Protein AF-A0A7C8YL55-F1 (afdb_monomer)

Foldseek 3Di:
DVVLVVVLVVLLVVLVPCPDPVVLAVVLVVLLVLLVVLLVVLVVLLVVVVDDDDVVPVVSVVSLVSNLSSLSSLLSNLLSHDLVSNLSSLLSLLVSLVSVSDPCLVSSLSNLVSSLVRPDLVSLVVCLVSLLQSLLVNLQDPPDDPVSNVSSLVSNVSSLVSPVVRPVPVSVVRVVSSVCSVVNNVVVVVVVVCVPDPDDDDDDDDDDD

Secondary structure (DSSP, 8-state):
-HHHHHHHHHHHHHHHT-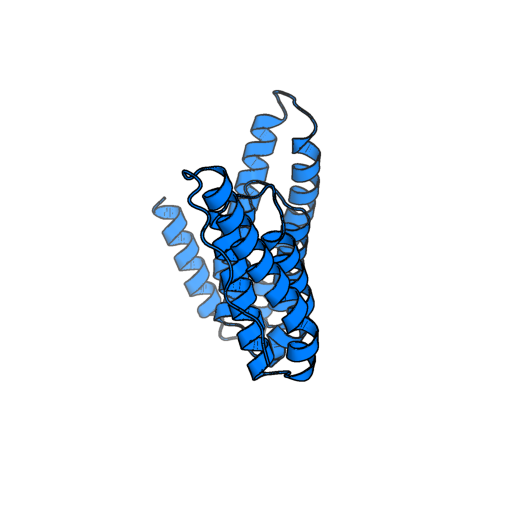-SHHHHHHHHHHHHHHHHHHHHHHHHHHHHTTS--TTHHHHHHHHHHHHHHHHHHHHHHGGGS-HHHHHHHHHHHHHHHHTT-TTTHHHHHHHHHHHHHH--HHHHTTTHHHHHHHHHHHHT-SSS-HHHHHHHHHHHHHHHHHHHTT-HHHHHHHHHHHHHHHHHHHHHHHHHHHHHS------------

Solvent-accessible surface area (backbone atoms only — not comparable to full-atom values): 11667 Å² total; per-residue (Å²): 113,69,68,61,54,50,53,52,49,50,48,41,53,53,50,68,63,45,81,46,73,63,59,29,45,53,52,30,50,53,55,44,52,56,51,55,63,37,48,67,46,49,58,50,49,61,56,47,79,76,59,92,54,84,78,54,49,63,54,48,52,51,54,50,51,51,46,53,49,49,35,54,49,44,27,61,43,40,57,55,35,44,65,80,47,37,55,52,48,48,54,51,43,37,52,50,56,69,68,58,42,80,92,45,51,67,46,42,52,51,27,51,46,33,35,63,74,65,55,51,53,81,60,43,70,78,46,44,67,61,49,42,52,40,29,25,56,54,34,59,44,88,89,61,62,67,72,58,34,55,54,34,46,51,51,39,51,54,52,49,57,48,30,48,78,61,37,53,69,61,29,66,70,47,46,62,55,48,49,51,20,52,51,49,46,52,50,55,53,52,51,57,51,62,76,74,44,89,85,75,89,79,82,86,88,82,83,90,130

Organism: Opuntia streptacantha (NCBI:txid393608)

Structure (mmCIF, N/CA/C/O backbone):
data_AF-A0A7C8YL55-F1
#
_entry.id   AF-A0A7C8YL55-F1
#
loop_
_atom_site.group_PDB
_atom_site.id
_atom_site.type_symbol
_atom_site.label_atom_id
_atom_site.label_alt_id
_atom_site.label_comp_id
_atom_site.label_asym_id
_atom_site.label_entity_id
_atom_site.label_seq_id
_atom_site.pdbx_PDB_ins_code
_atom_site.Cartn_x
_atom_site.Cartn_y
_atom_site.Cartn_z
_atom_site.occupancy
_atom_site.B_iso_or_equiv
_atom_site.auth_seq_id
_atom_site.auth_comp_id
_atom_site.auth_asym_id
_atom_site.auth_atom_id
_atom_site.pdbx_PDB_model_num
ATOM 1 N N . PRO A 1 1 ? 17.963 1.402 17.182 1.00 62.91 1 PRO A N 1
ATOM 2 C CA . PRO A 1 1 ? 17.241 0.228 16.610 1.00 62.91 1 PRO A CA 1
ATOM 3 C C . PRO A 1 1 ? 16.198 -0.413 17.550 1.00 62.91 1 PRO A C 1
ATOM 5 O O . PRO A 1 1 ? 15.035 -0.489 17.170 1.00 62.91 1 PRO A O 1
ATOM 8 N N . LYS A 1 2 ? 16.576 -0.835 18.772 1.00 75.69 2 LYS A N 1
ATOM 9 C CA . LYS A 1 2 ? 15.661 -1.517 19.717 1.00 75.69 2 LYS A CA 1
ATOM 10 C C . LYS A 1 2 ? 14.464 -0.650 20.140 1.00 75.69 2 LYS A C 1
ATOM 12 O O . LYS A 1 2 ? 13.330 -1.081 19.985 1.00 75.69 2 LYS A O 1
ATOM 17 N N . VAL A 1 3 ? 14.708 0.598 20.552 1.00 79.88 3 VAL A N 1
ATOM 18 C CA . VAL A 1 3 ? 13.657 1.548 20.980 1.00 79.88 3 VAL A CA 1
ATOM 19 C C . VAL A 1 3 ? 12.626 1.808 19.874 1.00 79.88 3 VAL A C 1
ATOM 21 O O . VAL A 1 3 ? 11.429 1.775 20.133 1.00 79.88 3 VAL A O 1
ATOM 24 N N . ARG A 1 4 ? 13.074 1.972 18.619 1.00 77.62 4 ARG A N 1
ATOM 25 C CA . ARG A 1 4 ? 12.184 2.180 17.461 1.00 77.62 4 ARG A CA 1
ATOM 26 C C . ARG A 1 4 ? 11.270 0.977 17.219 1.00 77.62 4 ARG A C 1
ATOM 28 O O . ARG A 1 4 ? 10.083 1.158 16.983 1.00 77.62 4 ARG A O 1
ATOM 35 N N . LYS A 1 5 ? 11.809 -0.245 17.314 1.00 80.69 5 LYS A N 1
ATOM 36 C CA . LYS A 1 5 ? 11.023 -1.481 17.174 1.00 80.69 5 LYS A CA 1
ATOM 37 C C . LYS A 1 5 ? 9.984 -1.603 18.292 1.00 80.69 5 LYS A C 1
ATOM 39 O O . LYS A 1 5 ? 8.839 -1.923 18.001 1.00 80.69 5 LYS A O 1
ATOM 44 N N . CYS A 1 6 ? 10.357 -1.284 19.534 1.00 85.06 6 CYS A N 1
ATOM 45 C CA . CYS A 1 6 ? 9.412 -1.259 20.650 1.00 85.06 6 CYS A CA 1
ATOM 46 C C . CYS A 1 6 ? 8.306 -0.218 20.433 1.00 85.06 6 CYS A C 1
ATOM 48 O O . CYS A 1 6 ? 7.141 -0.545 20.605 1.00 85.06 6 CYS A O 1
ATOM 50 N N . ALA A 1 7 ? 8.640 1.002 20.002 1.00 87.19 7 ALA A N 1
ATOM 51 C CA . ALA A 1 7 ? 7.649 2.048 19.737 1.00 87.19 7 ALA A CA 1
ATOM 52 C C . ALA A 1 7 ? 6.639 1.639 18.651 1.00 87.19 7 ALA A C 1
ATOM 54 O O . ALA A 1 7 ? 5.441 1.843 18.821 1.00 87.19 7 ALA A O 1
ATOM 55 N N . MET A 1 8 ? 7.107 1.012 17.567 1.00 85.31 8 MET A N 1
ATOM 56 C CA . MET A 1 8 ? 6.220 0.483 16.523 1.00 85.31 8 MET A CA 1
ATOM 57 C C . MET A 1 8 ? 5.335 -0.659 17.037 1.00 85.31 8 MET A C 1
ATOM 59 O O . MET A 1 8 ? 4.157 -0.698 16.704 1.00 85.31 8 MET A O 1
ATOM 63 N N . LEU A 1 9 ? 5.864 -1.540 17.892 1.00 88.50 9 LEU A N 1
ATOM 64 C CA . LEU A 1 9 ? 5.078 -2.602 18.526 1.00 88.50 9 LEU A CA 1
ATOM 65 C C . LEU A 1 9 ? 4.009 -2.037 19.476 1.00 88.50 9 LEU A C 1
ATOM 67 O O . LEU A 1 9 ? 2.875 -2.503 19.489 1.00 88.50 9 LEU A O 1
ATOM 71 N N . TYR A 1 10 ? 4.342 -1.004 20.255 1.00 89.62 10 TYR A N 1
ATOM 72 C CA . TYR A 1 10 ? 3.364 -0.315 21.099 1.00 89.62 10 TYR A CA 1
ATOM 73 C C . TYR A 1 10 ? 2.275 0.362 20.271 1.00 89.62 10 TYR A C 1
ATOM 75 O O . TYR A 1 10 ? 1.105 0.282 20.639 1.00 89.62 10 TYR A O 1
ATOM 83 N N . LEU A 1 11 ? 2.645 0.994 19.154 1.00 89.38 11 LEU A N 1
ATOM 84 C CA . LEU A 1 11 ? 1.684 1.572 18.220 1.00 89.38 11 LEU A CA 1
ATOM 85 C C . LEU A 1 11 ? 0.733 0.499 17.676 1.00 89.38 11 LEU A C 1
ATOM 87 O O . LEU A 1 11 ? -0.477 0.702 17.699 1.00 89.38 11 LEU A O 1
ATOM 91 N N . GLU A 1 12 ? 1.267 -0.636 17.225 1.00 90.25 12 GLU A N 1
ATOM 92 C CA . GLU A 1 12 ? 0.469 -1.765 16.741 1.00 90.25 12 GLU A CA 1
ATOM 93 C C . GLU A 1 12 ? -0.534 -2.244 17.798 1.00 90.25 12 GLU A C 1
ATOM 95 O O . GLU A 1 12 ? -1.739 -2.265 17.545 1.00 90.25 12 GLU A O 1
ATOM 100 N N . ASN A 1 13 ? -0.053 -2.524 19.012 1.00 90.25 13 ASN A N 1
ATOM 101 C CA . ASN A 1 13 ? -0.889 -2.981 20.121 1.00 90.25 13 ASN A CA 1
ATOM 102 C C . ASN A 1 13 ? -1.974 -1.953 20.483 1.00 90.25 13 ASN A C 1
ATOM 104 O O . ASN A 1 13 ? -3.127 -2.315 20.723 1.00 90.25 13 ASN A O 1
ATOM 108 N N . ALA A 1 14 ? -1.630 -0.661 20.497 1.00 88.75 14 ALA A N 1
ATOM 109 C CA . ALA A 1 14 ? -2.578 0.415 20.763 1.00 88.75 14 ALA A CA 1
ATOM 110 C C . ALA A 1 14 ? -3.676 0.484 19.693 1.00 88.75 14 ALA A C 1
ATOM 112 O O . ALA A 1 14 ? -4.858 0.532 20.037 1.00 88.75 14 ALA A O 1
ATOM 113 N N . LEU A 1 15 ? -3.308 0.439 18.410 1.00 88.50 15 LEU A N 1
ATOM 114 C CA . LEU A 1 15 ? -4.264 0.451 17.301 1.00 88.50 15 LEU A CA 1
ATOM 115 C C . LEU A 1 15 ? -5.182 -0.773 17.327 1.00 88.50 15 LEU A C 1
ATOM 117 O O . LEU A 1 15 ? -6.388 -0.635 17.122 1.00 88.50 15 LEU A O 1
ATOM 121 N N . GLN A 1 16 ? -4.632 -1.949 17.626 1.00 87.88 16 GLN A N 1
ATOM 122 C CA . GLN A 1 16 ? -5.398 -3.185 17.751 1.00 87.88 16 GLN A CA 1
ATOM 123 C C . GLN A 1 16 ? -6.381 -3.136 18.932 1.00 87.88 16 GLN A C 1
ATOM 125 O O . GLN A 1 16 ? -7.497 -3.641 18.826 1.00 87.88 16 GLN A O 1
ATOM 130 N N . SER A 1 17 ? -6.004 -2.484 20.037 1.00 88.00 17 SER A N 1
ATOM 131 C CA . SER A 1 17 ? -6.853 -2.333 21.227 1.00 88.00 17 SER A CA 1
ATOM 132 C C . SER A 1 17 ? -8.082 -1.441 21.020 1.00 88.00 17 SER A C 1
ATOM 134 O O . SER A 1 17 ? -8.965 -1.402 21.880 1.00 88.00 17 SER A O 1
ATOM 136 N N . PHE A 1 18 ? -8.167 -0.699 19.910 1.00 85.06 18 PHE A N 1
ATOM 137 C CA . PHE A 1 18 ? -9.294 0.190 19.650 1.00 85.06 18 PHE A CA 1
ATOM 138 C C . PHE A 1 18 ? -10.562 -0.600 19.319 1.00 85.06 18 PHE A C 1
ATOM 140 O O . PHE A 1 18 ? -10.916 -0.804 18.161 1.00 85.06 18 PHE A O 1
ATOM 147 N N . GLN A 1 19 ? -11.287 -0.978 20.372 1.00 73.25 19 GLN A N 1
ATOM 148 C CA . GLN A 1 19 ? -12.561 -1.693 20.286 1.00 73.25 19 GLN A CA 1
ATOM 149 C C . GLN A 1 19 ? -13.701 -0.801 19.769 1.00 73.25 19 GLN A C 1
ATOM 151 O O . GLN A 1 19 ? -14.641 -1.284 19.144 1.00 73.25 19 GLN A O 1
ATOM 156 N N . SER A 1 20 ? -13.631 0.518 20.001 1.00 77.19 20 SER A N 1
ATOM 157 C CA . SER A 1 20 ? -14.687 1.450 19.591 1.00 77.19 20 SER A CA 1
ATOM 158 C C . SER A 1 20 ? -14.467 2.001 18.177 1.00 77.19 20 SER A C 1
ATOM 160 O O . SER A 1 20 ? -13.375 2.451 17.817 1.00 77.19 20 SER A O 1
ATOM 162 N N . GLY A 1 21 ? -15.541 2.085 17.386 1.00 78.94 21 GLY A N 1
ATOM 163 C CA . GLY A 1 21 ? -15.489 2.681 16.046 1.00 78.94 21 GLY A CA 1
ATOM 164 C C . GLY A 1 21 ? -15.070 4.160 16.038 1.00 78.94 21 GLY A C 1
ATOM 165 O O . GLY A 1 21 ? -14.502 4.634 15.053 1.00 78.94 21 GLY A O 1
ATOM 166 N N . ASN A 1 22 ? -15.301 4.901 17.131 1.00 84.69 22 ASN A N 1
ATOM 167 C CA . ASN A 1 22 ? -14.947 6.320 17.228 1.00 84.69 22 ASN A CA 1
ATOM 168 C C . ASN A 1 22 ? -13.443 6.536 17.468 1.00 84.69 22 ASN A C 1
ATOM 170 O O . ASN A 1 22 ? -12.835 7.359 16.780 1.00 84.69 22 ASN A O 1
ATOM 174 N N . SER A 1 23 ? -12.826 5.789 18.393 1.00 83.19 23 SER A N 1
ATOM 175 C CA . SER A 1 23 ? -11.374 5.857 18.629 1.00 83.19 23 SER A CA 1
ATOM 176 C C . SER A 1 23 ? -10.594 5.401 17.395 1.00 83.19 23 SER A C 1
ATOM 178 O O . SER A 1 23 ? -9.724 6.139 16.928 1.00 83.19 23 SER A O 1
ATOM 180 N N . LYS A 1 24 ? -10.997 4.277 16.777 1.00 87.25 24 LYS A N 1
ATOM 181 C CA . LYS A 1 24 ? -10.428 3.784 15.510 1.00 87.25 24 LYS A CA 1
ATOM 182 C C . LYS A 1 24 ? -10.501 4.845 14.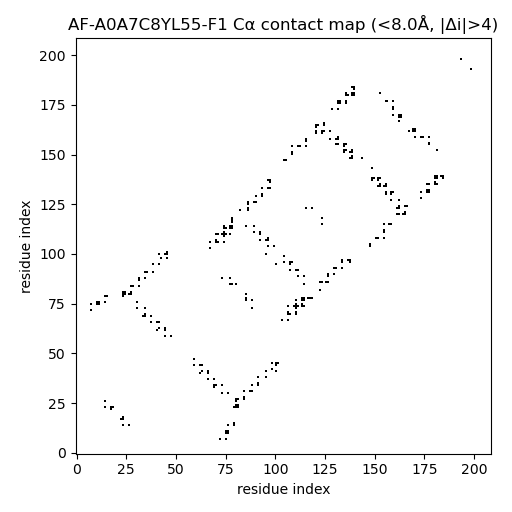412 1.00 87.25 24 LYS A C 1
ATOM 184 O O . LYS A 1 24 ? -9.507 5.122 13.744 1.00 87.25 24 LYS A O 1
ATOM 189 N N . ARG A 1 25 ? -11.655 5.503 14.246 1.00 87.69 25 ARG A N 1
ATOM 190 C CA . ARG A 1 25 ? -11.854 6.562 13.242 1.00 87.69 25 ARG A CA 1
ATOM 191 C C . ARG A 1 25 ? -10.972 7.785 13.493 1.00 87.69 25 ARG A C 1
ATOM 193 O O . ARG A 1 25 ? -10.406 8.310 12.536 1.00 87.69 25 ARG A O 1
ATOM 200 N N . LYS A 1 26 ? -10.870 8.259 14.739 1.00 87.31 26 LYS A N 1
ATOM 201 C CA . LYS A 1 26 ? -10.018 9.409 15.093 1.00 87.31 26 LYS A CA 1
ATOM 202 C C . LYS A 1 26 ? -8.544 9.102 14.830 1.00 87.31 26 LYS A C 1
ATOM 204 O O . LYS A 1 26 ? -7.897 9.874 14.131 1.00 87.31 26 LYS A O 1
ATOM 209 N N . ALA A 1 27 ? -8.056 7.953 15.295 1.00 87.12 27 ALA A N 1
ATOM 210 C CA . ALA A 1 27 ? -6.687 7.513 15.039 1.00 87.12 27 ALA A CA 1
ATOM 211 C C . ALA A 1 27 ? -6.403 7.365 13.536 1.00 87.12 27 ALA A C 1
ATOM 213 O O . ALA A 1 27 ? -5.400 7.872 13.043 1.00 87.12 27 ALA A O 1
ATOM 214 N N . SER A 1 28 ? -7.341 6.770 12.790 1.00 89.00 28 SER A N 1
ATOM 215 C CA . SER A 1 28 ? -7.232 6.637 11.333 1.00 89.00 28 SER A CA 1
ATOM 216 C C . SER A 1 28 ? -7.071 7.996 10.646 1.00 89.00 28 SER A C 1
ATOM 218 O O . SER A 1 28 ? -6.217 8.147 9.779 1.00 89.00 28 SER A O 1
ATOM 220 N N . LYS A 1 29 ? -7.854 9.008 11.048 1.00 91.69 29 LYS A N 1
ATOM 221 C CA . LYS A 1 29 ? -7.735 10.366 10.493 1.00 91.69 29 LYS A CA 1
ATOM 222 C C . LYS A 1 29 ? -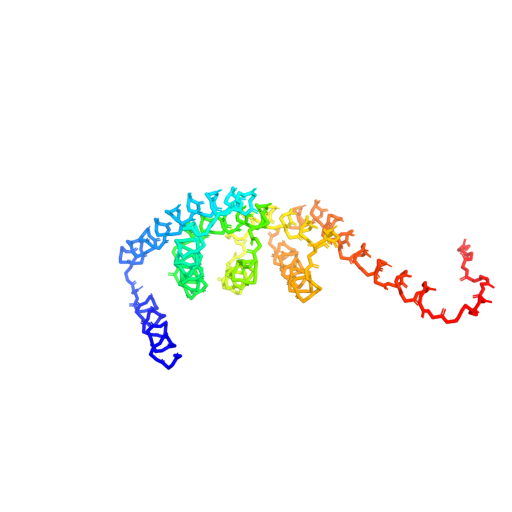6.376 10.996 10.790 1.00 91.69 29 LYS A C 1
ATOM 224 O O . LYS A 1 29 ? -5.814 11.601 9.891 1.00 91.69 29 LYS A O 1
ATOM 229 N N . LEU A 1 30 ? -5.852 10.833 12.006 1.00 90.56 30 LEU A N 1
ATOM 230 C CA . LEU A 1 30 ? -4.536 11.367 12.372 1.00 90.56 30 LEU A CA 1
ATOM 231 C C . LEU A 1 30 ? -3.420 10.759 11.516 1.00 90.56 30 LEU A C 1
ATOM 233 O O . LEU A 1 30 ? -2.577 11.490 11.010 1.00 90.56 30 LEU A O 1
ATOM 237 N N . ILE A 1 31 ? -3.451 9.442 11.305 1.00 89.25 31 ILE A N 1
ATOM 238 C CA . ILE A 1 31 ? -2.469 8.746 10.462 1.00 89.25 31 ILE A CA 1
ATOM 239 C C . ILE A 1 31 ? -2.578 9.192 9.005 1.00 89.25 31 ILE A C 1
ATOM 241 O O . ILE A 1 31 ? -1.558 9.424 8.361 1.00 89.25 31 ILE A O 1
ATOM 245 N N . LEU A 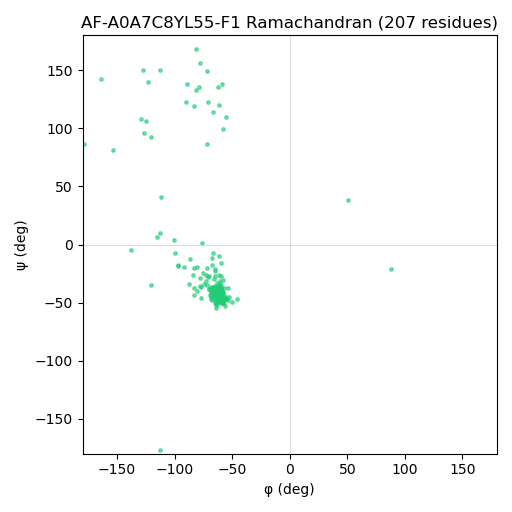1 32 ? -3.800 9.353 8.491 1.00 90.12 32 LEU A N 1
ATOM 246 C CA . LEU A 1 32 ? -4.006 9.877 7.145 1.00 90.12 32 LEU A CA 1
ATOM 247 C C . LEU A 1 32 ? -3.452 11.299 7.009 1.00 90.12 32 LEU A C 1
ATOM 249 O O . LEU A 1 32 ? -2.704 11.551 6.075 1.00 90.12 32 LEU A O 1
ATOM 253 N N . SER A 1 33 ? -3.768 12.199 7.943 1.00 89.56 33 SER A N 1
ATOM 254 C CA . SER A 1 33 ? -3.263 13.575 7.916 1.00 89.56 33 SER A CA 1
ATOM 255 C C . SER A 1 33 ? -1.741 13.633 8.014 1.00 89.56 33 SER A C 1
ATOM 257 O O . SER A 1 33 ? -1.125 14.427 7.311 1.00 89.56 33 SER A O 1
ATOM 259 N N . LEU A 1 34 ? -1.134 12.764 8.830 1.00 87.12 34 LEU A N 1
ATOM 260 C CA . LEU A 1 34 ? 0.318 12.627 8.909 1.00 87.12 34 LEU A CA 1
ATOM 261 C C . LEU A 1 34 ? 0.908 12.158 7.573 1.00 87.12 34 LEU A C 1
ATOM 263 O O . LEU A 1 34 ? 1.935 12.664 7.142 1.00 87.12 34 LEU A O 1
ATOM 267 N N . LEU A 1 35 ? 0.275 11.207 6.888 1.00 84.38 35 LEU A N 1
ATOM 268 C CA . LEU A 1 35 ? 0.756 10.750 5.587 1.00 84.38 35 LEU A CA 1
ATOM 269 C C . LEU A 1 35 ? 0.576 11.825 4.502 1.00 84.38 35 LEU A C 1
ATOM 271 O O . LEU A 1 35 ? 1.498 12.078 3.734 1.00 84.38 35 LEU A O 1
ATOM 275 N N . GLU A 1 36 ? -0.577 12.494 4.466 1.00 84.38 36 GLU A N 1
ATOM 276 C CA . GLU A 1 36 ? -0.884 13.569 3.513 1.00 84.38 36 GLU A CA 1
ATOM 277 C C . GLU A 1 36 ? 0.057 14.772 3.679 1.00 84.38 36 GLU A C 1
ATOM 279 O O . GLU A 1 36 ? 0.524 15.320 2.681 1.00 84.38 36 GLU A O 1
ATOM 284 N N . SER A 1 37 ? 0.417 15.142 4.915 1.00 80.00 37 SER A N 1
ATOM 285 C CA . SER A 1 37 ? 1.402 16.204 5.162 1.00 80.00 37 SER A CA 1
ATOM 286 C C . SER A 1 37 ? 2.803 15.844 4.666 1.00 80.00 37 SER A C 1
ATOM 288 O O . SER A 1 37 ? 3.613 16.736 4.454 1.00 80.00 37 SER A O 1
ATOM 290 N N . ASN A 1 38 ? 3.094 14.554 4.482 1.00 69.44 38 ASN A N 1
ATOM 291 C CA . ASN A 1 38 ? 4.367 14.073 3.955 1.00 69.44 38 ASN A CA 1
ATOM 292 C C . ASN A 1 38 ? 4.361 13.904 2.434 1.00 69.44 38 ASN A C 1
ATOM 294 O O . ASN A 1 38 ? 5.430 13.912 1.841 1.00 69.44 38 ASN A O 1
ATOM 298 N N . VAL A 1 39 ? 3.201 13.812 1.775 1.00 67.94 39 VAL A N 1
ATOM 299 C CA . VAL A 1 39 ? 3.129 13.855 0.300 1.00 67.94 39 VAL A CA 1
ATOM 300 C C . VAL A 1 39 ? 3.602 15.203 -0.214 1.00 67.94 39 VAL A C 1
ATOM 302 O O . VAL A 1 39 ? 4.420 15.257 -1.121 1.00 67.94 39 VAL A O 1
ATOM 305 N N . SER A 1 40 ? 3.168 16.291 0.426 1.00 66.56 40 SER A N 1
ATOM 306 C CA . SER A 1 40 ? 3.633 17.635 0.074 1.00 66.56 40 SER A CA 1
ATOM 307 C C . SER A 1 40 ? 5.128 17.837 0.350 1.00 66.56 40 SER A C 1
ATOM 309 O O . SER A 1 40 ? 5.745 18.694 -0.277 1.00 66.56 40 SER A O 1
ATOM 311 N N . LEU A 1 41 ? 5.721 17.050 1.256 1.00 60.91 41 LEU A N 1
ATOM 312 C CA . LEU A 1 41 ? 7.170 16.985 1.462 1.00 60.91 41 LEU A CA 1
ATOM 313 C C . LEU A 1 41 ? 7.850 16.090 0.419 1.00 60.91 41 LEU A C 1
ATOM 315 O O . LEU A 1 41 ? 8.890 16.465 -0.098 1.00 60.91 41 LEU A O 1
ATOM 319 N N . ALA A 1 42 ? 7.261 14.957 0.040 1.00 57.84 42 ALA A N 1
ATOM 320 C CA . ALA A 1 42 ? 7.791 14.065 -0.990 1.00 57.84 42 ALA A CA 1
ATOM 321 C C . ALA A 1 42 ? 7.781 14.708 -2.389 1.00 57.84 42 ALA A C 1
ATOM 323 O O . ALA A 1 42 ? 8.741 14.535 -3.137 1.00 57.84 42 ALA A O 1
ATOM 324 N N . ASP A 1 43 ? 6.756 15.504 -2.710 1.00 62.94 43 ASP A N 1
ATOM 325 C CA . ASP A 1 43 ? 6.700 16.324 -3.927 1.00 62.94 43 ASP A CA 1
ATOM 326 C C . ASP A 1 43 ? 7.833 17.367 -3.938 1.00 62.94 43 ASP A C 1
ATOM 328 O O . ASP A 1 43 ? 8.481 17.583 -4.963 1.00 62.94 43 ASP A O 1
ATOM 332 N N . LYS A 1 44 ? 8.134 17.974 -2.779 1.00 59.19 44 LYS A N 1
ATOM 333 C CA . LYS A 1 44 ? 9.274 18.894 -2.617 1.00 59.19 44 LYS A CA 1
ATOM 334 C C . LYS A 1 44 ? 10.616 18.170 -2.717 1.00 59.19 44 LYS A C 1
ATOM 336 O O . LYS A 1 44 ? 11.517 18.663 -3.386 1.00 59.19 44 LYS A O 1
ATOM 341 N N . LEU A 1 45 ? 10.747 16.992 -2.112 1.00 55.06 45 LEU A N 1
ATOM 342 C CA . LEU A 1 45 ? 11.965 16.179 -2.145 1.00 55.06 45 LEU A CA 1
ATOM 343 C C . LEU A 1 45 ? 12.265 15.662 -3.559 1.00 55.06 45 LEU A C 1
ATOM 345 O O . LEU A 1 45 ? 13.417 15.694 -3.981 1.00 55.06 45 LEU A O 1
ATOM 349 N N . GLY A 1 46 ? 11.242 15.262 -4.322 1.00 56.62 46 GLY A N 1
ATOM 350 C CA . GLY A 1 46 ? 11.386 14.900 -5.737 1.00 56.62 46 GLY A CA 1
ATOM 351 C C . GLY A 1 46 ? 11.814 16.074 -6.630 1.00 56.62 46 GLY A C 1
ATOM 352 O O . GLY A 1 46 ? 12.484 15.867 -7.639 1.00 56.62 46 GLY A O 1
ATOM 353 N N . ALA A 1 47 ? 11.486 17.314 -6.251 1.00 51.16 47 ALA A N 1
ATOM 354 C CA . ALA A 1 47 ? 12.001 18.513 -6.913 1.00 51.16 47 ALA A CA 1
ATOM 355 C C . ALA A 1 47 ? 13.448 18.846 -6.491 1.00 51.16 47 ALA A C 1
ATOM 357 O O . ALA A 1 47 ? 14.244 19.289 -7.319 1.00 51.16 47 ALA A O 1
ATOM 358 N N . LEU A 1 48 ? 13.807 18.599 -5.225 1.00 44.62 48 LEU A N 1
ATOM 359 C CA . LEU A 1 48 ? 15.139 18.870 -4.667 1.00 44.62 48 LEU A CA 1
ATOM 360 C C . LEU A 1 48 ? 16.230 17.943 -5.213 1.00 44.62 48 LEU A C 1
ATOM 362 O O . LEU A 1 48 ? 17.373 18.376 -5.336 1.00 44.62 48 LEU A O 1
ATOM 366 N N . THR A 1 49 ? 15.899 16.720 -5.639 1.00 47.78 49 THR A N 1
ATOM 367 C CA . THR A 1 49 ? 16.870 15.823 -6.297 1.00 47.78 49 THR A CA 1
ATOM 368 C C . THR A 1 49 ? 17.449 16.381 -7.609 1.00 47.78 49 THR A C 1
ATOM 370 O O . THR A 1 49 ? 18.418 15.824 -8.116 1.00 47.78 49 THR A O 1
ATOM 373 N N . ASN A 1 50 ? 16.907 17.488 -8.141 1.00 47.47 50 ASN A N 1
ATOM 374 C CA . ASN A 1 50 ? 17.409 18.172 -9.339 1.00 47.47 50 ASN A CA 1
ATOM 375 C C . ASN A 1 50 ? 18.285 19.411 -9.064 1.00 47.47 50 ASN A C 1
ATOM 377 O O . ASN A 1 50 ? 18.837 19.965 -10.013 1.00 47.47 50 ASN A O 1
ATOM 381 N N . VAL A 1 51 ? 18.425 19.877 -7.816 1.00 44.25 51 VAL A N 1
ATOM 382 C CA . VAL A 1 51 ? 19.142 21.129 -7.506 1.00 44.25 51 VAL A CA 1
ATOM 383 C C . VAL A 1 51 ? 20.220 20.857 -6.457 1.00 44.25 51 VAL A C 1
ATOM 385 O O . VAL A 1 51 ? 19.951 20.814 -5.262 1.00 44.25 51 VAL A O 1
ATOM 388 N N . GLY A 1 52 ? 21.453 20.638 -6.919 1.00 44.12 52 GLY A N 1
ATOM 389 C CA . GLY A 1 52 ? 22.611 20.386 -6.059 1.00 44.12 52 GLY A CA 1
ATOM 390 C C . GLY A 1 52 ? 23.054 21.634 -5.289 1.00 44.12 52 GLY A C 1
ATOM 391 O O . GLY A 1 52 ? 23.399 22.648 -5.894 1.00 44.12 52 GLY A O 1
ATOM 392 N N . GLY A 1 53 ? 23.083 21.541 -3.956 1.00 49.69 53 GLY A N 1
ATOM 393 C CA . GLY A 1 53 ? 23.575 22.582 -3.051 1.00 49.69 53 GLY A CA 1
ATOM 394 C C . GLY A 1 53 ? 23.854 22.044 -1.639 1.00 49.69 53 GLY A C 1
ATOM 395 O O . GLY A 1 53 ? 23.128 21.197 -1.127 1.00 49.69 53 GLY A O 1
ATOM 396 N N . SER A 1 54 ? 24.914 22.538 -0.995 1.00 54.84 54 SER A N 1
ATOM 397 C CA . SER A 1 54 ? 25.489 21.964 0.238 1.00 54.84 54 SER A CA 1
ATOM 398 C C . SER A 1 54 ? 24.694 22.236 1.533 1.00 54.84 54 SER A C 1
ATOM 400 O O . SER A 1 54 ? 24.780 21.443 2.470 1.00 54.84 54 SER A O 1
ATOM 402 N N . GLU A 1 55 ? 23.891 23.303 1.615 1.00 53.53 55 GLU A N 1
ATOM 403 C CA . GLU A 1 55 ? 23.005 23.543 2.775 1.00 53.53 55 GLU A CA 1
ATOM 404 C C . GLU A 1 55 ? 21.674 22.781 2.666 1.00 53.53 55 GLU A C 1
ATOM 406 O O . GLU A 1 55 ? 21.095 22.396 3.683 1.00 53.53 55 GLU A O 1
ATOM 411 N N . SER A 1 56 ? 21.232 22.471 1.442 1.00 56.94 56 SER A N 1
ATOM 412 C CA . SER A 1 56 ? 20.032 21.668 1.185 1.00 56.94 56 SER A CA 1
ATOM 413 C C . SER A 1 56 ? 20.195 20.188 1.526 1.00 56.94 56 SER A C 1
ATOM 415 O O . SER A 1 56 ? 19.192 19.524 1.750 1.00 56.94 56 SER A O 1
ATOM 417 N N . GLU A 1 57 ? 21.417 19.659 1.625 1.00 57.75 57 GLU A N 1
ATOM 418 C CA . GLU A 1 57 ? 21.648 18.227 1.876 1.00 57.75 57 GLU A CA 1
ATOM 419 C C . GLU A 1 57 ? 21.220 17.783 3.282 1.00 57.75 57 GLU A C 1
ATOM 421 O O . GLU A 1 57 ? 20.539 16.771 3.420 1.00 57.75 57 GLU A O 1
ATOM 426 N N . LYS A 1 58 ? 21.545 18.553 4.331 1.00 62.72 58 LYS A N 1
ATOM 427 C CA . LYS A 1 58 ? 21.160 18.205 5.715 1.00 62.72 58 LYS A CA 1
ATOM 428 C C . LYS A 1 58 ? 19.655 18.313 5.942 1.00 62.72 58 LYS A C 1
ATOM 430 O O . LYS A 1 58 ? 19.075 17.501 6.660 1.00 62.72 58 LYS A O 1
ATOM 435 N N . GLN A 1 59 ? 19.028 19.321 5.337 1.00 62.91 59 GLN A N 1
ATOM 436 C CA . GLN A 1 59 ? 17.580 19.488 5.390 1.00 62.91 59 GLN A CA 1
ATOM 437 C C . GLN A 1 59 ? 16.876 18.377 4.602 1.00 62.91 59 GLN A C 1
ATOM 439 O O . GLN A 1 59 ? 15.944 17.768 5.118 1.00 62.91 59 GLN A O 1
ATOM 444 N N . PHE A 1 60 ? 17.374 18.052 3.408 1.00 64.38 60 PHE A N 1
ATOM 445 C CA . PHE A 1 60 ? 16.893 16.934 2.600 1.00 64.38 60 PHE A CA 1
ATOM 446 C C . PHE A 1 60 ? 17.010 15.599 3.346 1.00 64.38 60 PHE A C 1
ATOM 448 O O . PHE A 1 60 ? 16.074 14.806 3.339 1.00 64.38 60 PHE A O 1
ATOM 455 N N . GLU A 1 61 ? 18.126 15.354 4.034 1.00 65.12 61 GLU A N 1
ATOM 456 C CA . GLU A 1 61 ? 18.339 14.133 4.815 1.00 65.12 61 GLU A CA 1
ATOM 457 C C . GLU A 1 61 ? 17.370 14.029 6.007 1.00 65.12 61 GLU A C 1
ATOM 459 O O . GLU A 1 61 ? 16.797 12.961 6.252 1.00 65.12 61 GLU A O 1
ATOM 464 N N . ALA A 1 62 ? 17.130 15.140 6.713 1.00 67.19 62 ALA A N 1
ATOM 465 C CA . ALA A 1 62 ? 16.158 15.203 7.802 1.00 67.19 62 ALA A CA 1
ATOM 466 C C . ALA A 1 62 ? 14.723 14.962 7.300 1.00 67.19 62 ALA A C 1
ATOM 468 O O . ALA A 1 62 ? 14.027 14.084 7.813 1.00 67.19 62 ALA A O 1
ATOM 469 N N . GLU A 1 63 ? 14.310 15.668 6.245 1.00 70.00 63 GLU A N 1
ATOM 470 C CA . GLU A 1 63 ? 12.985 15.532 5.632 1.00 70.00 63 GLU A CA 1
ATOM 471 C C . GLU A 1 63 ? 12.769 14.124 5.044 1.00 70.00 63 GLU A C 1
ATOM 473 O O . GLU A 1 63 ? 11.708 13.521 5.222 1.00 70.00 63 GLU A O 1
ATOM 478 N N . HIS A 1 64 ? 13.791 13.536 4.413 1.00 75.94 64 HIS A N 1
ATOM 479 C CA . HIS A 1 64 ? 13.752 12.158 3.923 1.00 75.94 64 HIS A CA 1
ATOM 480 C C . HIS A 1 64 ? 13.596 11.150 5.075 1.00 75.94 64 HIS A C 1
ATOM 482 O O . HIS A 1 64 ? 12.800 10.211 4.982 1.00 75.94 64 HIS A O 1
ATOM 488 N N . SER A 1 65 ? 14.316 11.339 6.188 1.00 78.19 65 SER A N 1
ATOM 489 C CA . SER A 1 65 ? 14.184 10.494 7.382 1.00 78.19 65 SER A CA 1
ATOM 490 C C . SER A 1 65 ? 12.773 10.549 7.984 1.00 78.19 65 SER A C 1
ATOM 492 O O . SER A 1 65 ? 12.238 9.508 8.391 1.00 78.19 65 SER A O 1
ATOM 494 N N . ASP A 1 66 ? 12.150 11.728 8.008 1.00 81.25 66 ASP A N 1
ATOM 495 C CA . ASP A 1 66 ? 10.784 11.910 8.503 1.00 81.25 66 ASP A CA 1
ATOM 496 C C . ASP A 1 66 ? 9.763 11.189 7.617 1.00 81.25 66 ASP A C 1
ATOM 498 O O . ASP A 1 66 ? 8.928 10.429 8.122 1.00 81.25 66 ASP A O 1
ATOM 502 N N . VAL A 1 67 ? 9.895 11.307 6.293 1.00 81.31 67 VAL A N 1
ATOM 503 C CA . VAL A 1 67 ? 9.018 10.605 5.344 1.00 81.31 67 VAL A CA 1
ATOM 504 C C . VAL A 1 67 ? 9.174 9.087 5.481 1.00 81.31 67 VAL A C 1
ATOM 506 O O . VAL A 1 67 ? 8.179 8.359 5.551 1.00 81.31 67 VAL A O 1
ATOM 509 N N . VAL A 1 68 ? 10.407 8.584 5.616 1.00 84.75 68 VAL A N 1
ATOM 510 C CA . VAL A 1 68 ? 10.664 7.162 5.907 1.00 84.75 68 VAL A CA 1
ATOM 511 C C . VAL A 1 68 ? 10.000 6.739 7.217 1.00 84.75 68 VAL A C 1
ATOM 513 O O . VAL A 1 68 ? 9.439 5.641 7.313 1.00 84.75 68 VAL A O 1
ATOM 516 N N . HIS A 1 69 ? 10.056 7.570 8.258 1.00 85.81 69 HIS A N 1
ATOM 517 C CA . HIS A 1 69 ? 9.431 7.248 9.535 1.00 85.81 69 HIS A CA 1
ATOM 518 C C . HIS A 1 69 ? 7.910 7.132 9.408 1.00 85.81 69 HIS A C 1
ATOM 520 O O . HIS A 1 69 ? 7.329 6.161 9.900 1.00 85.81 69 HIS A O 1
ATOM 526 N N . VAL A 1 70 ? 7.292 8.069 8.696 1.00 87.75 70 VAL A N 1
ATOM 527 C CA . VAL A 1 70 ? 5.847 8.114 8.460 1.00 87.75 70 VAL A CA 1
ATOM 528 C C . VAL A 1 70 ? 5.386 6.931 7.614 1.00 87.75 70 VAL A C 1
ATOM 530 O O . VAL A 1 70 ? 4.376 6.314 7.941 1.00 87.75 70 VAL A O 1
ATOM 533 N N . LEU A 1 71 ? 6.145 6.532 6.590 1.00 88.56 71 LEU A N 1
ATOM 534 C CA . LEU A 1 71 ? 5.843 5.329 5.807 1.00 88.56 71 LEU A CA 1
ATOM 535 C C . LEU A 1 71 ? 5.941 4.052 6.655 1.00 88.56 71 LEU A C 1
ATOM 537 O O . LEU A 1 71 ? 5.107 3.159 6.532 1.00 88.56 71 LEU A O 1
ATOM 541 N N . ASN A 1 72 ? 6.902 3.968 7.579 1.00 90.12 72 ASN A N 1
ATOM 542 C CA . ASN A 1 72 ? 6.964 2.842 8.518 1.00 90.12 72 ASN A CA 1
ATOM 543 C C . ASN A 1 72 ? 5.772 2.821 9.490 1.00 90.12 72 ASN A C 1
ATOM 545 O O . ASN A 1 72 ? 5.256 1.745 9.791 1.00 90.12 72 ASN A O 1
ATOM 549 N N . ILE A 1 73 ? 5.312 3.990 9.948 1.00 89.75 73 ILE A N 1
ATOM 550 C CA . ILE A 1 73 ? 4.074 4.114 10.731 1.00 89.75 73 ILE A CA 1
ATOM 551 C C . ILE A 1 73 ? 2.879 3.647 9.896 1.00 89.75 73 ILE A C 1
ATOM 553 O O . ILE A 1 73 ? 2.079 2.849 10.381 1.00 89.75 73 ILE A O 1
ATOM 557 N N . ALA A 1 74 ? 2.773 4.096 8.641 1.00 89.19 74 ALA A N 1
ATOM 558 C CA . ALA A 1 74 ? 1.697 3.712 7.735 1.00 89.19 74 ALA A CA 1
ATOM 559 C C . ALA A 1 74 ? 1.661 2.193 7.538 1.00 89.19 74 ALA A C 1
ATOM 561 O O . ALA A 1 74 ? 0.611 1.593 7.741 1.00 89.19 74 ALA A O 1
ATOM 562 N N . ARG A 1 75 ? 2.802 1.552 7.260 1.00 92.50 75 ARG A N 1
ATOM 563 C CA . ARG A 1 75 ? 2.908 0.088 7.163 1.00 92.50 75 ARG A CA 1
ATOM 564 C C . ARG A 1 75 ? 2.294 -0.629 8.368 1.00 92.50 75 ARG A C 1
ATOM 566 O O . ARG A 1 75 ? 1.523 -1.563 8.190 1.00 92.50 75 ARG A O 1
ATOM 573 N N . VAL A 1 76 ? 2.647 -0.216 9.586 1.00 91.88 76 VAL A N 1
ATOM 574 C CA . VAL A 1 76 ? 2.145 -0.854 10.816 1.00 91.88 76 VAL A CA 1
ATOM 575 C C . VAL A 1 76 ? 0.666 -0.552 11.027 1.00 91.88 76 VAL A C 1
ATOM 577 O O . VAL A 1 76 ? -0.091 -1.408 11.472 1.00 91.88 76 VAL A O 1
ATOM 580 N N . ALA A 1 77 ? 0.243 0.669 10.716 1.00 90.69 77 ALA A N 1
ATOM 581 C CA . ALA A 1 77 ? -1.066 1.149 11.104 1.00 90.69 77 ALA A CA 1
ATOM 582 C C . ALA A 1 77 ? -2.181 0.818 10.112 1.00 90.69 77 ALA A C 1
ATOM 584 O O . ALA A 1 77 ? -3.312 0.586 10.536 1.00 90.69 77 ALA A O 1
ATOM 585 N N . VAL A 1 78 ? -1.871 0.789 8.811 1.00 90.81 78 VAL A N 1
ATOM 586 C CA . VAL A 1 78 ? -2.813 0.563 7.704 1.00 90.81 78 VAL A CA 1
ATOM 587 C C . VAL A 1 78 ? -3.768 -0.606 7.949 1.00 90.81 78 VAL A C 1
ATOM 589 O O . VAL A 1 78 ? -4.972 -0.395 7.784 1.00 90.81 78 VAL A O 1
ATOM 592 N N . PRO A 1 79 ? -3.316 -1.793 8.399 1.00 89.25 79 PRO A N 1
ATOM 593 C CA . PRO A 1 79 ? -4.213 -2.920 8.636 1.00 89.25 79 PRO A CA 1
ATOM 594 C C . PRO A 1 79 ? -5.315 -2.635 9.666 1.00 89.25 79 PRO A C 1
ATOM 596 O O . PRO A 1 79 ? -6.396 -3.215 9.588 1.00 89.25 79 PRO A O 1
ATOM 599 N N . TYR A 1 80 ? -5.063 -1.714 10.598 1.00 89.62 80 TYR A N 1
ATOM 600 C CA . TYR A 1 80 ? -5.929 -1.396 11.734 1.00 89.62 80 TYR A CA 1
ATOM 601 C C . TYR A 1 80 ? -6.774 -0.132 11.527 1.00 89.62 80 TYR A C 1
ATOM 603 O O . TYR A 1 80 ? -7.501 0.280 12.432 1.00 89.62 80 TYR A O 1
ATOM 611 N N . LEU A 1 81 ? -6.717 0.500 10.352 1.00 89.88 81 LEU A N 1
ATOM 612 C CA . LEU A 1 81 ? -7.549 1.668 10.050 1.00 89.88 81 LEU A CA 1
ATOM 613 C C . LEU A 1 81 ? -8.964 1.253 9.628 1.00 89.88 81 LEU A C 1
ATOM 615 O O . LEU A 1 81 ? -9.255 0.082 9.387 1.00 89.88 81 LEU A O 1
ATOM 619 N N . SER A 1 82 ? -9.888 2.213 9.564 1.00 89.69 82 SER A N 1
ATOM 620 C CA . SER A 1 82 ? -11.183 1.975 8.911 1.00 89.69 82 SER A CA 1
ATOM 621 C C . SER A 1 82 ? -11.023 1.889 7.391 1.00 89.69 82 SER A C 1
ATOM 623 O O . SER A 1 82 ? -10.185 2.589 6.829 1.00 89.69 82 SER A O 1
ATOM 625 N N . ASP A 1 83 ? -11.862 1.112 6.702 1.00 90.12 83 ASP A N 1
ATOM 626 C CA . ASP A 1 83 ? -11.723 0.837 5.256 1.00 90.12 83 ASP A CA 1
ATOM 627 C C . ASP A 1 83 ? -11.668 2.094 4.405 1.00 90.12 83 ASP A C 1
ATOM 629 O O . ASP A 1 83 ? -10.765 2.271 3.590 1.00 90.12 83 ASP A O 1
ATOM 633 N N . LYS A 1 84 ? -12.567 3.042 4.691 1.00 90.94 84 LYS A N 1
ATOM 634 C CA . LYS A 1 84 ? -12.580 4.357 4.043 1.00 90.94 84 LYS A CA 1
ATOM 635 C C . LYS A 1 84 ? -11.230 5.069 4.140 1.00 90.94 84 LYS A C 1
ATOM 637 O O . LYS A 1 84 ? -10.849 5.785 3.219 1.00 90.94 84 LYS A O 1
ATOM 642 N N . ILE A 1 85 ? -10.533 4.931 5.265 1.00 91.56 85 ILE A N 1
ATOM 643 C CA . ILE A 1 85 ? -9.220 5.542 5.455 1.00 91.56 85 ILE A CA 1
ATOM 644 C C . ILE A 1 85 ? -8.116 4.671 4.852 1.00 91.56 85 ILE A C 1
ATOM 646 O O . ILE A 1 85 ? -7.223 5.236 4.230 1.00 91.56 85 ILE A O 1
ATOM 650 N N . ARG A 1 86 ? -8.201 3.335 4.939 1.00 91.88 86 ARG A N 1
ATOM 651 C CA . ARG A 1 86 ? -7.270 2.421 4.253 1.00 91.88 86 ARG A CA 1
ATOM 652 C C . ARG A 1 86 ? -7.197 2.735 2.758 1.00 91.88 86 ARG A C 1
ATOM 654 O O . ARG A 1 86 ? -6.107 2.949 2.244 1.00 91.88 86 ARG A O 1
ATOM 661 N N . ILE A 1 87 ? -8.347 2.895 2.096 1.00 93.62 87 ILE A N 1
ATOM 662 C CA . ILE A 1 87 ? -8.430 3.280 0.675 1.00 93.62 87 ILE A CA 1
ATOM 663 C C . ILE A 1 87 ? -7.712 4.609 0.412 1.00 93.62 87 ILE A C 1
ATOM 665 O O . ILE A 1 87 ? -6.946 4.721 -0.543 1.00 93.62 87 ILE A O 1
ATOM 669 N N . LYS A 1 88 ? -7.931 5.628 1.253 1.00 93.12 88 LYS A N 1
ATOM 670 C CA . LYS A 1 88 ? -7.270 6.933 1.094 1.00 93.12 88 LYS A CA 1
ATOM 671 C C . LYS A 1 88 ? -5.757 6.842 1.273 1.00 93.12 88 LYS A C 1
ATOM 673 O O . LYS A 1 88 ? -5.025 7.396 0.462 1.00 93.12 88 LYS A O 1
ATOM 678 N N . VAL A 1 89 ? -5.304 6.124 2.300 1.00 91.31 89 VAL A N 1
ATOM 679 C CA . VAL A 1 89 ? -3.878 5.896 2.556 1.00 91.31 89 VAL A CA 1
ATOM 680 C C . VAL A 1 89 ? -3.230 5.188 1.369 1.00 91.31 89 VAL A C 1
ATOM 682 O O . VAL A 1 89 ? -2.189 5.628 0.895 1.00 91.31 89 VAL A O 1
ATOM 685 N N . VAL A 1 90 ? -3.862 4.151 0.823 1.00 93.06 90 VAL A N 1
ATOM 686 C CA . VAL A 1 90 ? -3.322 3.436 -0.340 1.00 93.06 90 VAL A CA 1
ATOM 687 C C . VAL A 1 90 ? -3.261 4.315 -1.578 1.00 93.06 90 VAL A C 1
ATOM 689 O O . VAL A 1 90 ? -2.252 4.294 -2.268 1.00 93.06 90 VAL A O 1
ATOM 692 N N . ARG A 1 91 ? -4.273 5.149 -1.837 1.00 92.12 91 ARG A N 1
ATOM 693 C CA . ARG A 1 91 ? -4.218 6.119 -2.945 1.00 92.12 91 ARG A CA 1
ATOM 694 C C . ARG A 1 91 ? -3.058 7.101 -2.791 1.00 92.12 91 ARG A C 1
ATOM 696 O O . ARG A 1 91 ? -2.447 7.482 -3.783 1.00 92.12 91 ARG A O 1
ATOM 703 N N . VAL A 1 92 ? -2.729 7.495 -1.562 1.00 90.62 92 VAL A N 1
ATOM 704 C CA . VAL A 1 92 ? -1.531 8.297 -1.289 1.00 90.62 92 VAL A CA 1
ATOM 705 C C . VAL A 1 92 ? -0.253 7.508 -1.600 1.00 90.62 92 VAL A C 1
ATOM 707 O O . VAL A 1 92 ? 0.613 8.017 -2.305 1.00 90.62 92 VAL A O 1
ATOM 710 N N . LEU A 1 93 ? -0.146 6.257 -1.146 1.00 91.12 93 LEU A N 1
ATOM 711 C CA . LEU A 1 93 ? 1.009 5.394 -1.429 1.00 91.12 93 LEU A CA 1
ATOM 712 C C . LEU A 1 93 ? 1.197 5.146 -2.933 1.00 91.12 93 LEU A C 1
ATOM 714 O O . LEU A 1 93 ? 2.317 5.210 -3.429 1.00 91.12 93 LEU A O 1
ATOM 718 N N . VAL A 1 94 ? 0.103 4.920 -3.661 1.00 91.44 94 VAL A N 1
ATOM 719 C CA . VAL A 1 94 ? 0.087 4.774 -5.121 1.00 91.44 94 VAL A CA 1
ATOM 720 C C . VAL A 1 94 ? 0.628 6.033 -5.798 1.00 91.44 94 VAL A C 1
ATOM 722 O O . VAL A 1 94 ? 1.516 5.936 -6.642 1.00 91.44 94 VAL A O 1
ATOM 725 N N . LYS A 1 95 ? 0.178 7.226 -5.388 1.00 88.31 95 LYS A N 1
ATOM 726 C CA . LYS A 1 95 ? 0.712 8.494 -5.915 1.00 88.31 95 LYS A CA 1
ATOM 727 C C . LYS A 1 95 ? 2.216 8.630 -5.680 1.00 88.31 95 LYS A C 1
ATOM 729 O O . LYS A 1 95 ? 2.940 8.988 -6.604 1.00 88.31 95 LYS A O 1
ATOM 734 N N . LEU A 1 96 ? 2.689 8.296 -4.478 1.00 85.38 96 LEU A N 1
ATOM 735 C CA . LEU A 1 96 ? 4.119 8.313 -4.153 1.00 85.38 96 LEU A CA 1
ATOM 736 C C . LEU A 1 96 ? 4.916 7.312 -5.004 1.00 85.38 96 LEU A C 1
ATOM 738 O O . LEU A 1 96 ? 6.039 7.602 -5.414 1.00 85.38 96 LEU A O 1
ATOM 742 N N . LEU A 1 97 ? 4.337 6.144 -5.304 1.00 87.94 97 LEU A N 1
ATOM 743 C CA . LEU A 1 97 ? 4.963 5.159 -6.183 1.00 87.94 97 LEU A CA 1
ATOM 744 C C . LEU A 1 97 ? 5.090 5.688 -7.621 1.00 87.94 97 LEU A C 1
ATOM 746 O O . LEU A 1 97 ? 6.163 5.575 -8.213 1.00 87.94 97 LEU A O 1
ATOM 750 N N . HIS A 1 98 ? 4.038 6.322 -8.154 1.00 83.50 98 HIS A N 1
ATOM 751 C CA . HIS A 1 98 ? 4.063 6.966 -9.476 1.00 83.50 98 HIS A CA 1
ATOM 752 C C . HIS A 1 98 ? 5.074 8.110 -9.561 1.00 83.50 98 HIS A C 1
ATOM 754 O O . HIS A 1 98 ? 5.735 8.257 -10.588 1.00 83.50 98 HIS A O 1
ATOM 760 N N . ALA A 1 99 ? 5.228 8.888 -8.487 1.00 77.00 99 ALA A N 1
ATOM 761 C CA . ALA A 1 99 ? 6.216 9.962 -8.404 1.00 77.00 99 ALA A CA 1
ATOM 762 C C . ALA A 1 99 ? 7.669 9.449 -8.399 1.00 77.00 99 ALA A C 1
ATOM 764 O O . ALA A 1 99 ? 8.599 10.246 -8.485 1.00 77.00 99 ALA A O 1
ATOM 765 N N . ARG A 1 100 ? 7.877 8.123 -8.313 1.00 71.44 100 ARG A N 1
ATOM 766 C CA . ARG A 1 100 ? 9.192 7.461 -8.320 1.00 71.44 100 ARG A CA 1
ATOM 767 C C . ARG A 1 100 ? 10.166 8.076 -7.315 1.00 71.44 100 ARG A C 1
ATOM 769 O O . ARG A 1 100 ? 11.354 8.181 -7.607 1.00 71.44 100 ARG A O 1
ATOM 776 N N . SER A 1 101 ? 9.679 8.460 -6.133 1.00 65.69 101 SER A N 1
ATOM 777 C CA . SER A 1 101 ? 10.506 9.052 -5.079 1.00 65.69 101 SER A CA 1
ATOM 778 C C . SER A 1 101 ? 11.644 8.093 -4.698 1.00 65.69 101 SER A C 1
ATOM 780 O O . SER A 1 101 ? 11.443 7.105 -3.981 1.00 65.69 101 SER A O 1
ATOM 782 N N . PHE A 1 102 ? 12.832 8.350 -5.249 1.00 63.59 102 PHE A N 1
ATOM 783 C CA . PHE A 1 102 ? 13.995 7.478 -5.133 1.00 63.59 102 PHE A CA 1
ATOM 784 C C . PHE A 1 102 ? 14.397 7.367 -3.655 1.00 63.59 102 PHE A C 1
ATOM 786 O O . PHE A 1 102 ? 14.363 8.350 -2.924 1.00 63.59 102 PHE A O 1
ATOM 793 N N . GLY A 1 103 ? 14.699 6.157 -3.179 1.00 73.81 103 GLY A N 1
ATOM 794 C CA . GLY A 1 103 ? 14.994 5.894 -1.759 1.00 73.81 103 GLY A CA 1
ATOM 795 C C . GLY A 1 103 ? 13.774 5.578 -0.877 1.00 73.81 103 GLY A C 1
ATOM 796 O O . GLY A 1 103 ? 13.917 4.881 0.129 1.00 73.81 103 GLY A O 1
ATOM 797 N N . LEU A 1 104 ? 12.558 5.962 -1.286 1.00 82.19 104 LEU A N 1
ATOM 798 C CA . LEU A 1 104 ? 11.327 5.678 -0.531 1.00 82.19 104 LEU A CA 1
ATOM 799 C C . LEU A 1 104 ? 10.568 4.446 -1.031 1.00 82.19 104 LEU A C 1
ATOM 801 O O . LEU A 1 104 ? 9.752 3.886 -0.295 1.00 82.19 104 LEU A O 1
ATOM 805 N N . THR A 1 105 ? 10.850 3.983 -2.253 1.00 88.12 105 THR A N 1
ATOM 806 C CA . THR A 1 105 ? 10.071 2.930 -2.923 1.00 88.12 105 THR A CA 1
ATOM 807 C C . THR A 1 105 ? 9.897 1.676 -2.078 1.00 88.12 105 THR A C 1
ATOM 809 O O . THR A 1 105 ? 8.783 1.184 -1.944 1.00 88.12 105 THR A O 1
ATOM 812 N N . ARG A 1 106 ? 10.959 1.184 -1.431 1.00 89.62 106 ARG A N 1
ATOM 813 C CA . ARG A 1 106 ? 10.860 -0.002 -0.568 1.00 89.62 106 ARG A CA 1
ATOM 814 C C . ARG A 1 106 ? 9.855 0.195 0.572 1.00 89.62 106 ARG A C 1
ATOM 816 O O . ARG A 1 106 ? 9.108 -0.720 0.895 1.00 89.62 106 ARG A O 1
ATOM 823 N N . PHE A 1 107 ? 9.821 1.376 1.185 1.00 90.00 107 PHE A N 1
ATOM 824 C CA . PHE A 1 107 ? 8.890 1.681 2.275 1.00 90.00 107 PHE A CA 1
ATOM 825 C C . PHE A 1 107 ? 7.450 1.828 1.773 1.00 90.00 107 PHE A C 1
ATOM 827 O O . PHE A 1 10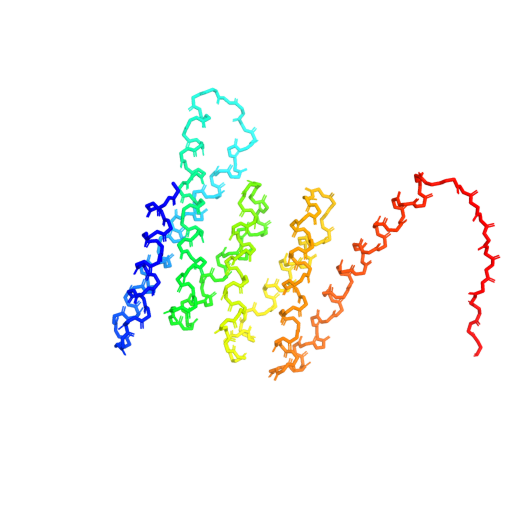7 ? 6.517 1.397 2.455 1.00 90.00 107 PHE A O 1
ATOM 834 N N . ILE A 1 108 ? 7.276 2.375 0.567 1.00 91.50 108 ILE A N 1
ATOM 835 C CA . ILE A 1 108 ? 5.981 2.464 -0.114 1.00 91.50 108 ILE A CA 1
ATOM 836 C C . ILE A 1 108 ? 5.451 1.057 -0.424 1.00 91.50 108 ILE A C 1
ATOM 838 O O . ILE A 1 108 ? 4.345 0.726 -0.001 1.00 91.50 108 ILE A O 1
ATOM 842 N N . LEU A 1 109 ? 6.259 0.204 -1.068 1.00 94.31 109 LEU A N 1
ATOM 843 C CA . LEU A 1 109 ? 5.891 -1.177 -1.403 1.00 94.31 109 LEU A CA 1
ATOM 844 C C . LEU A 1 109 ? 5.540 -1.988 -0.149 1.00 94.31 109 LEU A C 1
ATOM 846 O O . LEU A 1 109 ? 4.480 -2.602 -0.115 1.00 94.31 109 LEU A O 1
ATOM 850 N N . ASN A 1 110 ? 6.333 -1.903 0.925 1.00 94.25 110 ASN A N 1
ATOM 851 C CA . ASN A 1 110 ? 6.016 -2.578 2.193 1.00 94.25 110 ASN A CA 1
ATOM 852 C C . ASN A 1 110 ? 4.686 -2.101 2.814 1.00 94.25 110 ASN A C 1
ATOM 854 O O . ASN A 1 110 ? 4.020 -2.846 3.530 1.00 94.25 110 ASN A O 1
ATOM 858 N N . SER A 1 111 ? 4.310 -0.837 2.603 1.00 93.50 111 SER A N 1
ATOM 859 C CA . SER A 1 111 ? 3.044 -0.295 3.114 1.00 93.50 111 SER A CA 1
ATOM 860 C C . SER A 1 111 ? 1.852 -0.761 2.274 1.00 93.50 111 SER A C 1
ATOM 862 O O . SER A 1 111 ? 0.793 -1.057 2.825 1.00 93.50 111 SER A O 1
ATOM 864 N N . ILE A 1 112 ? 2.034 -0.872 0.952 1.00 95.56 112 ILE A N 1
ATOM 865 C CA . ILE A 1 112 ? 1.059 -1.487 0.039 1.00 95.56 112 ILE A CA 1
ATOM 866 C C . ILE A 1 112 ? 0.899 -2.978 0.363 1.00 95.56 112 ILE A C 1
ATOM 868 O O . ILE A 1 112 ? -0.223 -3.469 0.416 1.00 95.56 112 ILE A O 1
ATOM 872 N N . GLU A 1 113 ? 1.988 -3.686 0.656 1.00 95.94 113 GLU A N 1
ATOM 873 C CA . GLU A 1 113 ? 1.960 -5.079 1.112 1.00 95.94 113 GLU A CA 1
ATOM 874 C C . GLU A 1 113 ? 1.110 -5.242 2.374 1.00 95.94 113 GLU A C 1
ATOM 876 O O . GLU A 1 113 ? 0.190 -6.054 2.393 1.00 95.94 113 GLU A O 1
ATOM 881 N N . ALA A 1 114 ? 1.348 -4.416 3.399 1.00 94.62 114 ALA A N 1
ATOM 882 C CA . ALA A 1 114 ? 0.571 -4.453 4.637 1.00 94.62 114 ALA A CA 1
ATOM 883 C C . ALA A 1 114 ? -0.925 -4.168 4.411 1.00 94.62 114 ALA A C 1
ATOM 885 O O . ALA A 1 114 ? -1.778 -4.732 5.098 1.00 94.62 114 ALA A O 1
ATOM 886 N N . PHE A 1 115 ? -1.260 -3.310 3.442 1.00 94.75 115 PHE A N 1
ATOM 887 C CA . PHE A 1 115 ? -2.644 -3.140 3.008 1.00 94.75 115 PHE A CA 1
ATOM 888 C C . PHE A 1 115 ? -3.193 -4.423 2.387 1.00 94.75 115 PHE A C 1
ATOM 890 O O . PHE A 1 115 ? -4.227 -4.914 2.834 1.00 94.75 115 PHE A O 1
ATOM 897 N N . LEU A 1 116 ? -2.508 -4.960 1.374 1.00 94.75 116 LEU A N 1
ATOM 898 C CA . LEU A 1 116 ? -2.964 -6.131 0.634 1.00 94.75 116 LEU A CA 1
ATOM 899 C C . LEU A 1 116 ? -3.127 -7.349 1.549 1.00 94.75 116 LEU A C 1
ATOM 901 O O . LEU A 1 116 ? -4.103 -8.074 1.395 1.00 94.75 116 LEU A O 1
ATOM 905 N N . ASP A 1 117 ? -2.256 -7.537 2.538 1.00 93.12 117 ASP A N 1
ATOM 906 C CA . ASP A 1 117 ? -2.314 -8.652 3.490 1.00 93.12 117 ASP A CA 1
ATOM 907 C C . ASP A 1 117 ? -3.669 -8.736 4.221 1.00 93.12 117 ASP A C 1
ATOM 909 O O . ASP A 1 117 ? -4.310 -9.787 4.236 1.00 93.12 117 ASP A O 1
ATOM 913 N N . LYS A 1 118 ? -4.177 -7.604 4.737 1.00 89.88 118 LYS A N 1
ATOM 914 C CA . LYS A 1 118 ? -5.389 -7.565 5.588 1.00 89.88 118 LYS A CA 1
ATOM 915 C C . LYS A 1 118 ? -6.604 -6.865 4.971 1.00 89.88 118 LYS A C 1
ATOM 917 O O . LYS A 1 118 ? -7.568 -6.567 5.686 1.00 89.88 118 LYS A O 1
ATOM 922 N N . VAL A 1 119 ? -6.562 -6.526 3.683 1.00 92.06 119 VAL A N 1
ATOM 923 C CA . VAL A 1 119 ? -7.705 -5.912 2.992 1.00 92.06 119 VAL A CA 1
ATOM 924 C C . VAL A 1 119 ? -8.747 -6.965 2.613 1.00 92.06 119 VAL A C 1
ATOM 926 O O . VAL A 1 119 ? -8.416 -8.034 2.095 1.00 92.06 119 VAL A O 1
ATOM 929 N N . GLU A 1 120 ? -10.011 -6.626 2.855 1.00 91.69 120 GLU A N 1
ATOM 930 C CA . GLU A 1 120 ? -11.176 -7.394 2.415 1.00 91.69 120 GLU A CA 1
ATOM 931 C C . GLU A 1 120 ? -11.468 -7.164 0.929 1.00 91.69 120 GLU A C 1
ATOM 933 O O . GLU A 1 120 ? -11.112 -6.133 0.345 1.00 91.69 120 GLU A O 1
ATOM 938 N N . VAL A 1 121 ? -12.151 -8.123 0.316 1.00 90.12 121 VAL A N 1
ATOM 939 C CA . VAL A 1 121 ? -12.430 -8.154 -1.122 1.00 90.12 121 VAL A CA 1
ATOM 940 C C . VAL A 1 121 ? -13.237 -6.922 -1.577 1.00 90.12 121 VAL A C 1
ATOM 942 O O . VAL A 1 121 ? -12.928 -6.279 -2.582 1.00 90.12 121 VAL A O 1
ATOM 945 N N . GLU A 1 122 ? -14.217 -6.502 -0.786 1.00 90.12 122 GLU A N 1
ATOM 946 C CA . GLU A 1 122 ? -15.059 -5.328 -1.035 1.00 90.12 122 GLU A CA 1
ATOM 947 C C . GLU A 1 122 ? -14.264 -4.016 -0.975 1.00 90.12 122 GLU A C 1
ATOM 949 O O . GLU A 1 122 ? -14.596 -3.030 -1.637 1.00 90.12 122 GLU A O 1
ATOM 954 N N . THR A 1 123 ? -13.202 -3.982 -0.169 1.00 91.31 123 THR A N 1
ATOM 955 C CA . THR A 1 123 ? -12.356 -2.794 -0.019 1.00 91.31 123 THR A CA 1
ATOM 956 C C . THR A 1 123 ? -11.324 -2.718 -1.143 1.00 91.31 123 THR A C 1
ATOM 958 O O . THR A 1 123 ? -11.129 -1.645 -1.716 1.00 91.31 123 THR A O 1
ATOM 961 N N . ILE A 1 124 ? -10.678 -3.834 -1.501 1.00 91.88 124 ILE A N 1
ATOM 962 C CA . ILE A 1 124 ? -9.660 -3.839 -2.564 1.00 91.88 124 ILE A CA 1
ATOM 963 C C . ILE A 1 124 ? -10.264 -3.536 -3.937 1.00 91.88 124 ILE A C 1
ATOM 965 O O . ILE A 1 124 ? -9.671 -2.781 -4.702 1.00 91.88 124 ILE A O 1
ATOM 969 N N . THR A 1 125 ? -11.472 -4.019 -4.236 1.00 91.06 125 THR A N 1
ATOM 970 C CA . THR A 1 125 ? -12.152 -3.770 -5.523 1.00 91.06 125 THR A CA 1
ATOM 971 C C . THR A 1 125 ? -12.399 -2.285 -5.827 1.00 91.06 125 THR A C 1
ATOM 973 O O . THR A 1 125 ? -12.650 -1.940 -6.984 1.00 91.06 125 THR A O 1
ATOM 976 N N . GLN A 1 126 ? -12.303 -1.393 -4.832 1.00 93.00 126 GLN A N 1
ATOM 977 C CA . GLN A 1 126 ? -12.435 0.066 -4.984 1.00 93.00 126 GLN A CA 1
ATOM 978 C C . GLN A 1 126 ? -11.126 0.788 -5.349 1.00 93.00 126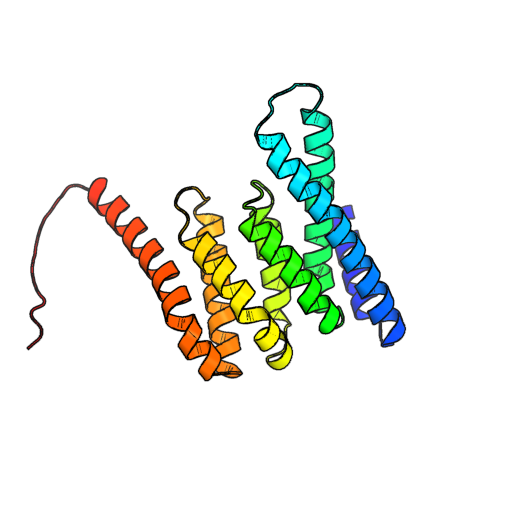 GLN A C 1
ATOM 980 O O . GLN A 1 126 ? -11.146 1.981 -5.662 1.00 93.00 126 GLN A O 1
ATOM 985 N N . VAL A 1 127 ? -9.984 0.108 -5.237 1.00 94.31 127 VAL A N 1
ATOM 986 C CA . VAL A 1 127 ? -8.639 0.698 -5.382 1.00 94.31 127 VAL A CA 1
ATOM 987 C C . VAL A 1 127 ? -7.682 -0.191 -6.186 1.00 94.31 127 VAL A C 1
ATOM 989 O O . VAL A 1 127 ? -6.573 0.219 -6.502 1.00 94.31 127 VAL A O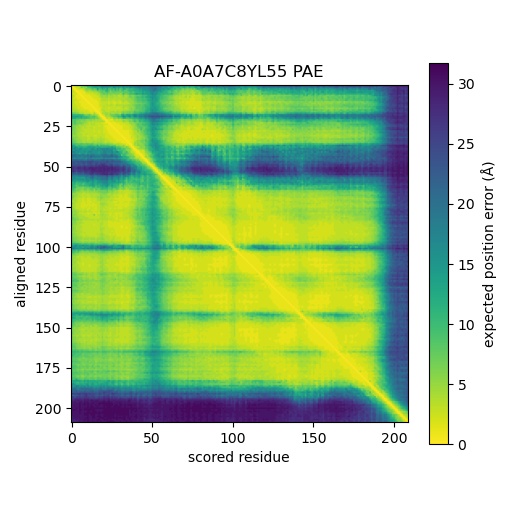 1
ATOM 992 N N . ALA A 1 128 ? -8.106 -1.394 -6.568 1.00 92.88 128 ALA A N 1
ATOM 993 C CA . ALA A 1 128 ? -7.262 -2.347 -7.271 1.00 92.88 128 ALA A CA 1
ATOM 994 C C . ALA A 1 128 ? -6.733 -1.839 -8.613 1.00 92.88 128 ALA A C 1
ATOM 996 O O . ALA A 1 128 ? -5.575 -2.092 -8.911 1.00 92.88 128 ALA A O 1
ATOM 997 N N . GLU A 1 129 ? -7.544 -1.123 -9.397 1.00 93.69 129 GLU A N 1
ATOM 998 C CA . GLU A 1 129 ? -7.096 -0.583 -10.689 1.00 93.69 129 GLU A CA 1
ATOM 999 C C . GLU A 1 129 ? -5.937 0.406 -10.491 1.00 93.69 129 GLU A C 1
ATOM 1001 O O . GLU A 1 129 ? -4.900 0.254 -11.128 1.00 93.69 129 GLU A O 1
ATOM 1006 N N . ASP A 1 130 ? -6.061 1.326 -9.524 1.00 94.50 130 ASP A N 1
ATOM 1007 C CA . ASP A 1 130 ? -5.001 2.277 -9.155 1.00 94.50 130 ASP A CA 1
ATOM 1008 C C . ASP A 1 130 ? -3.712 1.541 -8.720 1.00 94.50 130 ASP A C 1
ATOM 1010 O O . ASP A 1 130 ? -2.606 1.942 -9.073 1.00 94.50 130 ASP A O 1
ATOM 1014 N N . ILE A 1 131 ? -3.839 0.455 -7.944 1.00 96.12 131 ILE A N 1
ATOM 1015 C CA . ILE A 1 131 ? -2.692 -0.346 -7.477 1.00 96.12 131 ILE A CA 1
ATOM 1016 C C . ILE A 1 131 ? -2.034 -1.089 -8.643 1.00 96.12 131 ILE A C 1
ATOM 1018 O O . ILE A 1 131 ? -0.808 -1.091 -8.755 1.00 96.12 131 ILE A O 1
ATOM 1022 N N . ILE A 1 132 ? -2.833 -1.743 -9.486 1.00 96.25 132 ILE A N 1
ATOM 1023 C CA . ILE A 1 132 ? -2.350 -2.555 -10.604 1.00 96.25 132 ILE A CA 1
ATOM 1024 C C . ILE A 1 132 ? -1.651 -1.671 -11.629 1.00 96.25 132 ILE A C 1
ATOM 1026 O O . ILE A 1 132 ? -0.560 -2.033 -12.065 1.00 96.25 132 ILE A O 1
ATOM 1030 N N . ASP A 1 133 ? -2.223 -0.517 -11.970 1.00 95.38 133 ASP A N 1
ATOM 1031 C CA . ASP A 1 133 ? -1.602 0.445 -12.881 1.00 95.38 133 ASP A CA 1
ATOM 1032 C C . ASP A 1 133 ? -0.238 0.911 -12.351 1.00 95.38 133 ASP A C 1
ATOM 1034 O O . ASP A 1 133 ? 0.785 0.780 -13.030 1.00 95.38 133 ASP A O 1
ATOM 1038 N N . ALA A 1 134 ? -0.189 1.332 -11.085 1.00 94.69 134 ALA A N 1
ATOM 1039 C CA . ALA A 1 134 ? 1.035 1.810 -10.452 1.00 94.69 134 ALA A CA 1
ATOM 1040 C C . ALA A 1 134 ? 2.132 0.743 -10.381 1.00 94.69 134 ALA A C 1
ATOM 1042 O O . ALA A 1 134 ? 3.292 1.012 -10.706 1.00 94.69 134 ALA A O 1
ATOM 1043 N N . LEU A 1 135 ? 1.779 -0.479 -9.972 1.00 95.94 135 LEU A N 1
ATOM 1044 C CA . LEU A 1 135 ? 2.727 -1.588 -9.886 1.00 95.94 135 LEU A CA 1
ATOM 1045 C C . LEU A 1 135 ? 3.186 -2.043 -11.273 1.00 95.94 135 LEU A C 1
ATOM 1047 O O . LEU A 1 135 ? 4.376 -2.274 -11.459 1.00 95.94 135 LEU A O 1
ATOM 1051 N N . SER A 1 136 ? 2.288 -2.113 -12.258 1.00 95.06 136 SER A N 1
ATOM 1052 C CA . SER A 1 136 ? 2.628 -2.504 -13.634 1.00 95.06 136 SER A CA 1
ATOM 1053 C C . SER A 1 136 ? 3.568 -1.488 -14.285 1.00 95.06 136 SER A C 1
ATOM 1055 O O . SER A 1 136 ? 4.566 -1.865 -14.905 1.00 95.06 136 SER A O 1
ATOM 1057 N N . SER A 1 137 ? 3.297 -0.195 -14.083 1.00 93.12 137 SER A N 1
ATOM 1058 C CA . SER A 1 137 ? 4.159 0.905 -14.525 1.00 93.12 137 SER A CA 1
ATOM 1059 C C . SER A 1 137 ? 5.533 0.867 -13.850 1.00 93.12 137 SER A C 1
ATOM 1061 O O . SER A 1 137 ? 6.557 1.091 -14.501 1.00 93.12 137 SER A O 1
ATOM 1063 N N . TYR A 1 138 ? 5.576 0.539 -12.554 1.00 92.31 138 TYR A N 1
ATOM 1064 C CA . TYR A 1 138 ? 6.828 0.406 -11.816 1.00 92.31 138 TYR A CA 1
ATOM 1065 C C . TYR A 1 138 ? 7.660 -0.796 -12.283 1.00 92.31 138 TYR A C 1
ATOM 1067 O O . TYR A 1 138 ? 8.851 -0.637 -12.540 1.00 92.31 138 TYR A O 1
ATOM 1075 N N . VAL A 1 139 ? 7.041 -1.974 -12.426 1.00 92.56 139 VAL A N 1
ATOM 1076 C CA . VAL A 1 139 ? 7.698 -3.212 -12.887 1.00 92.56 139 VAL A CA 1
ATOM 1077 C C . VAL A 1 139 ? 8.263 -3.044 -14.294 1.00 92.56 139 VAL A C 1
ATOM 1079 O O . VAL A 1 139 ? 9.378 -3.466 -14.556 1.00 92.56 139 VAL A O 1
ATOM 1082 N N . SER A 1 140 ? 7.542 -2.355 -15.179 1.00 90.69 140 SER A N 1
ATOM 1083 C CA . SER A 1 140 ? 7.985 -2.120 -16.562 1.00 90.69 140 SER A CA 1
ATOM 1084 C C . SER A 1 140 ? 9.076 -1.041 -16.693 1.00 90.69 140 SER A C 1
ATOM 1086 O O . SER A 1 140 ? 9.485 -0.689 -17.803 1.00 90.69 140 SER A O 1
ATOM 1088 N N . SER A 1 141 ? 9.527 -0.444 -15.586 1.00 87.25 141 SER A N 1
ATOM 1089 C CA . SER A 1 141 ? 10.526 0.623 -15.602 1.00 87.25 141 SER A CA 1
ATOM 1090 C C . SER A 1 141 ? 11.943 0.057 -15.721 1.00 87.25 141 SER A C 1
ATOM 1092 O O . SER A 1 141 ? 12.341 -0.817 -14.965 1.00 87.25 141 SER A O 1
ATOM 1094 N N . LYS A 1 142 ? 12.758 0.616 -16.621 1.00 78.50 142 LYS A N 1
ATOM 1095 C CA . LYS A 1 142 ? 14.139 0.147 -16.864 1.00 78.50 142 LYS A CA 1
ATOM 1096 C C . LYS A 1 142 ? 15.173 0.649 -15.847 1.00 78.50 142 LYS A C 1
ATOM 1098 O O . LYS A 1 142 ? 16.251 0.081 -15.738 1.00 78.50 142 LYS A O 1
ATOM 1103 N N . ASN A 1 143 ? 14.857 1.719 -15.113 1.00 78.69 143 ASN A N 1
ATOM 1104 C CA . ASN A 1 143 ? 15.811 2.451 -14.266 1.00 78.69 143 ASN A CA 1
ATOM 1105 C C . ASN A 1 143 ? 15.499 2.294 -12.770 1.00 78.69 143 ASN A C 1
ATOM 1107 O O . ASN A 1 143 ? 15.532 3.267 -12.017 1.00 78.69 143 ASN A O 1
ATOM 1111 N N . VAL A 1 144 ? 15.122 1.091 -12.342 1.00 82.19 144 VAL A N 1
ATOM 1112 C CA . VAL A 1 144 ? 14.784 0.791 -10.944 1.00 82.19 144 VAL A CA 1
ATOM 1113 C C . VAL A 1 144 ? 15.580 -0.418 -10.440 1.00 82.19 144 VAL A C 1
ATOM 1115 O O . VAL A 1 144 ? 15.940 -1.283 -11.238 1.00 82.19 144 VAL A O 1
ATOM 1118 N N . PRO A 1 145 ? 15.888 -0.498 -9.131 1.00 82.38 145 PRO A N 1
ATOM 1119 C CA . PRO A 1 145 ? 16.578 -1.655 -8.564 1.00 82.38 145 PRO A CA 1
ATOM 1120 C C . PRO A 1 145 ? 15.800 -2.962 -8.779 1.00 82.38 145 PRO A C 1
ATOM 1122 O O . PRO A 1 145 ? 14.585 -3.012 -8.579 1.00 82.38 145 PRO A O 1
ATOM 1125 N N . LYS A 1 146 ? 16.496 -4.049 -9.133 1.00 82.38 146 LYS A N 1
ATOM 1126 C CA . LYS A 1 146 ? 15.855 -5.348 -9.411 1.00 82.38 146 LYS A CA 1
ATOM 1127 C C . LYS A 1 146 ? 15.120 -5.907 -8.190 1.00 82.38 146 LYS A C 1
ATOM 1129 O O . LYS A 1 146 ? 14.050 -6.495 -8.325 1.00 82.38 146 LYS A O 1
ATOM 1134 N N . GLU A 1 147 ? 15.640 -5.686 -6.984 1.00 83.00 147 GLU A N 1
ATOM 1135 C CA . GLU A 1 147 ? 15.012 -6.156 -5.747 1.00 83.00 147 GLU A CA 1
ATOM 1136 C C . GLU A 1 147 ? 13.627 -5.529 -5.535 1.00 83.00 147 GLU A C 1
ATOM 1138 O O . GLU A 1 147 ? 12.695 -6.198 -5.083 1.00 83.00 147 GLU A O 1
ATOM 1143 N N . THR A 1 148 ? 13.470 -4.244 -5.871 1.00 89.00 148 THR A N 1
ATOM 1144 C CA . THR A 1 148 ? 12.184 -3.553 -5.747 1.00 89.00 148 THR A CA 1
ATOM 1145 C C . THR A 1 148 ? 11.235 -3.910 -6.885 1.00 89.00 148 THR A C 1
ATOM 1147 O O . THR A 1 148 ? 10.029 -3.944 -6.648 1.00 89.00 148 THR A O 1
ATOM 1150 N N . VAL A 1 149 ? 11.744 -4.250 -8.076 1.00 91.44 149 VAL A N 1
ATOM 1151 C CA . VAL A 1 149 ? 10.933 -4.803 -9.178 1.00 91.44 149 VAL A CA 1
ATOM 1152 C C . VAL A 1 149 ? 10.319 -6.143 -8.787 1.00 91.44 149 VAL A C 1
ATOM 1154 O O . VAL A 1 149 ? 9.110 -6.310 -8.919 1.00 91.44 149 VAL A O 1
ATOM 1157 N N . ILE A 1 150 ? 11.105 -7.067 -8.223 1.00 90.69 150 ILE A N 1
ATOM 1158 C CA . ILE A 1 150 ? 10.596 -8.370 -7.758 1.00 90.69 150 ILE A CA 1
ATOM 1159 C C . ILE A 1 150 ? 9.518 -8.178 -6.684 1.00 90.69 150 ILE A C 1
ATOM 1161 O O . ILE A 1 150 ? 8.462 -8.810 -6.734 1.00 90.69 150 ILE A O 1
ATOM 1165 N N . SER A 1 151 ? 9.756 -7.278 -5.724 1.00 93.00 151 SER A N 1
ATOM 1166 C CA . SER A 1 151 ? 8.762 -6.943 -4.699 1.00 93.00 151 SER A CA 1
ATOM 1167 C C . SER A 1 151 ? 7.474 -6.390 -5.321 1.00 93.00 151 SER A C 1
ATOM 1169 O O . SER A 1 151 ? 6.390 -6.865 -4.989 1.00 93.00 151 SER A O 1
ATOM 1171 N N . ALA A 1 152 ? 7.572 -5.458 -6.271 1.00 94.94 152 ALA A N 1
ATOM 1172 C CA . ALA A 1 152 ? 6.412 -4.904 -6.962 1.00 94.94 152 ALA A CA 1
ATOM 1173 C C . ALA A 1 152 ? 5.663 -5.952 -7.805 1.00 94.94 152 ALA A C 1
ATOM 1175 O O . ALA A 1 152 ? 4.435 -5.985 -7.767 1.00 94.94 152 ALA A O 1
ATOM 1176 N N . ALA A 1 153 ? 6.373 -6.846 -8.499 1.00 94.81 153 ALA A N 1
ATOM 1177 C CA . ALA A 1 153 ? 5.784 -7.936 -9.278 1.00 94.81 153 ALA A CA 1
ATOM 1178 C C . ALA A 1 153 ? 5.020 -8.933 -8.388 1.00 94.81 153 ALA A C 1
ATOM 1180 O O . ALA A 1 153 ? 3.914 -9.356 -8.728 1.00 94.81 153 ALA A O 1
ATOM 1181 N N . ASN A 1 154 ? 5.556 -9.254 -7.206 1.00 95.50 154 ASN A N 1
ATOM 1182 C CA . ASN A 1 154 ? 4.853 -10.079 -6.222 1.00 95.50 154 ASN A CA 1
ATOM 1183 C C . ASN A 1 154 ? 3.573 -9.400 -5.716 1.00 95.50 154 ASN A C 1
ATOM 1185 O O . ASN A 1 154 ? 2.528 -10.045 -5.626 1.00 95.50 154 ASN A O 1
ATOM 1189 N N . LEU A 1 155 ? 3.625 -8.097 -5.425 1.00 96.81 155 LEU A N 1
ATOM 1190 C CA . LEU A 1 155 ? 2.441 -7.339 -5.008 1.00 96.81 155 LEU A CA 1
ATOM 1191 C C . LEU A 1 155 ? 1.401 -7.229 -6.126 1.00 96.81 155 LEU A C 1
ATOM 1193 O O . LEU A 1 155 ? 0.205 -7.310 -5.854 1.00 96.81 155 LEU A O 1
ATOM 1197 N N . LEU A 1 156 ? 1.848 -7.099 -7.377 1.00 96.81 156 LEU A N 1
ATOM 1198 C CA . LEU A 1 156 ? 0.989 -7.069 -8.557 1.00 96.81 156 LEU A CA 1
ATOM 1199 C C . LEU A 1 156 ? 0.230 -8.389 -8.703 1.00 96.81 156 LEU A C 1
ATOM 1201 O O . LEU A 1 156 ? -0.988 -8.380 -8.877 1.00 96.81 156 LEU A O 1
ATOM 1205 N N . LYS A 1 157 ? 0.926 -9.519 -8.534 1.00 95.38 157 LYS A N 1
ATOM 1206 C CA . LYS A 1 157 ? 0.300 -10.842 -8.477 1.00 95.38 157 LYS A CA 1
ATOM 1207 C C . LYS A 1 157 ? -0.739 -10.926 -7.351 1.00 95.38 157 LYS A C 1
ATOM 1209 O O . LYS A 1 157 ? -1.877 -11.293 -7.613 1.00 95.38 157 LYS A O 1
ATOM 1214 N N . ILE A 1 158 ? -0.384 -10.536 -6.122 1.00 95.25 158 ILE A N 1
ATOM 1215 C CA . ILE A 1 158 ? -1.311 -10.570 -4.973 1.00 95.25 158 ILE A CA 1
ATOM 1216 C C . ILE A 1 158 ? -2.565 -9.721 -5.241 1.00 95.25 158 ILE A C 1
ATOM 1218 O O . ILE A 1 158 ? -3.677 -10.132 -4.904 1.00 95.25 158 ILE A O 1
ATOM 1222 N N . ALA A 1 159 ? -2.405 -8.538 -5.841 1.00 95.31 159 ALA A N 1
ATOM 1223 C CA . ALA A 1 159 ? -3.525 -7.671 -6.188 1.00 95.31 159 ALA A CA 1
ATOM 1224 C C . ALA A 1 159 ? -4.448 -8.324 -7.231 1.00 95.31 159 ALA A C 1
ATOM 1226 O O . ALA A 1 159 ? -5.666 -8.310 -7.046 1.00 95.31 159 ALA A O 1
ATOM 1227 N N . LEU A 1 160 ? -3.878 -8.938 -8.276 1.00 95.00 160 LEU A N 1
ATOM 1228 C CA . LEU A 1 160 ? -4.623 -9.693 -9.290 1.00 95.00 160 LEU A CA 1
ATOM 1229 C C . LEU A 1 160 ? -5.382 -10.880 -8.678 1.00 95.00 160 LEU A C 1
ATOM 1231 O O . LEU A 1 160 ? -6.574 -11.036 -8.938 1.00 95.00 160 LEU A O 1
ATOM 1235 N N . ASP A 1 161 ? -4.731 -11.666 -7.820 1.00 93.88 161 ASP A N 1
ATOM 1236 C CA . ASP A 1 161 ? -5.343 -12.822 -7.153 1.00 93.88 161 ASP A CA 1
ATOM 1237 C C . ASP A 1 161 ? -6.534 -12.396 -6.274 1.00 93.88 161 ASP A C 1
ATOM 1239 O O . ASP A 1 161 ? -7.594 -13.029 -6.280 1.00 93.88 161 ASP A O 1
ATOM 1243 N N 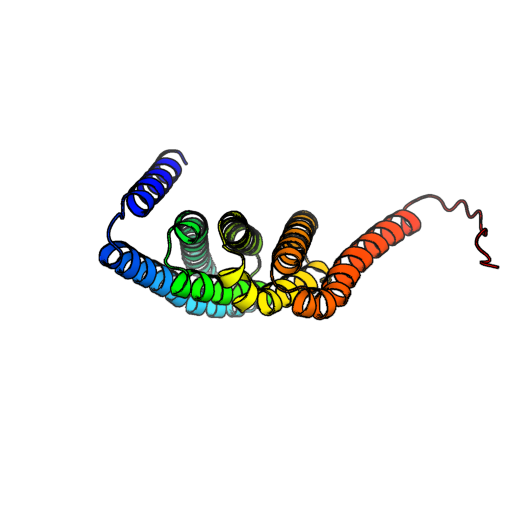. LYS A 1 162 ? -6.405 -11.276 -5.552 1.00 92.81 162 LYS A N 1
ATOM 1244 C CA . LYS A 1 162 ? -7.479 -10.753 -4.693 1.00 92.81 162 LYS A CA 1
ATOM 1245 C C . LYS A 1 162 ? -8.665 -10.200 -5.473 1.00 92.81 162 LYS A C 1
ATOM 1247 O O . LYS A 1 162 ? -9.798 -10.399 -5.039 1.00 92.81 162 LYS A O 1
ATOM 1252 N N . ILE A 1 163 ? -8.447 -9.520 -6.602 1.00 93.31 163 ILE A N 1
ATOM 1253 C CA . ILE A 1 163 ? -9.582 -9.079 -7.425 1.00 93.31 163 ILE A CA 1
ATOM 1254 C C . ILE A 1 163 ? -10.242 -10.233 -8.164 1.00 93.31 163 ILE A C 1
ATOM 1256 O O . ILE A 1 163 ? -11.453 -10.195 -8.333 1.00 93.31 163 ILE A O 1
ATOM 1260 N N . HIS A 1 164 ? -9.497 -11.273 -8.547 1.00 93.50 164 HIS A N 1
ATOM 1261 C CA . HIS A 1 164 ? -10.084 -12.472 -9.143 1.00 93.50 164 HIS A CA 1
ATOM 1262 C C . HIS A 1 164 ? -11.119 -13.105 -8.204 1.00 93.50 164 HIS A C 1
ATOM 1264 O O . HIS A 1 164 ? -12.206 -13.477 -8.637 1.00 93.50 164 HIS A O 1
ATOM 1270 N N . ALA A 1 165 ? -10.816 -13.144 -6.902 1.00 90.44 165 ALA A N 1
ATOM 1271 C CA . ALA A 1 165 ? -11.726 -13.660 -5.883 1.00 90.44 165 ALA A CA 1
ATOM 1272 C C . ALA A 1 165 ? -12.989 -12.799 -5.659 1.00 90.44 165 ALA A C 1
ATOM 1274 O O . ALA A 1 165 ? -13.941 -13.286 -5.055 1.00 90.44 165 ALA A O 1
ATOM 1275 N N . GLY A 1 166 ? -13.008 -11.535 -6.104 1.00 88.12 166 GLY A N 1
ATOM 1276 C CA . GLY A 1 166 ? -14.078 -10.580 -5.785 1.00 88.12 166 GLY A CA 1
ATOM 1277 C C . GLY A 1 166 ? -14.859 -9.988 -6.942 1.00 88.12 166 GLY A C 1
ATOM 1278 O O . GLY A 1 166 ? -16.037 -9.681 -6.802 1.00 88.12 166 GLY A O 1
ATOM 1279 N N . ASP A 1 167 ? -14.191 -9.763 -8.066 1.00 91.56 167 ASP A N 1
ATOM 1280 C CA . ASP A 1 167 ? -14.722 -9.052 -9.221 1.00 91.56 167 ASP A CA 1
ATOM 1281 C C . ASP A 1 167 ? -13.996 -9.545 -10.480 1.00 91.56 167 ASP A C 1
ATOM 1283 O O . ASP A 1 167 ? -13.043 -8.937 -10.975 1.00 91.56 167 ASP A O 1
ATOM 1287 N N . VAL A 1 168 ? -14.454 -10.691 -10.993 1.00 92.31 168 VAL A N 1
ATOM 1288 C CA . VAL A 1 168 ? -13.888 -11.349 -12.184 1.00 92.31 168 VAL A CA 1
ATOM 1289 C C . VAL A 1 168 ? -13.920 -10.427 -13.409 1.00 92.31 168 VAL A C 1
ATOM 1291 O O . VAL A 1 168 ? -13.034 -10.493 -14.258 1.00 92.31 168 VAL A O 1
ATOM 1294 N N . SER A 1 169 ? -14.900 -9.522 -13.497 1.00 92.81 169 SER A N 1
ATOM 1295 C CA . SER A 1 169 ? -14.984 -8.539 -14.582 1.00 92.81 169 SER A CA 1
ATOM 1296 C C . SER A 1 169 ? -13.811 -7.558 -14.535 1.00 92.81 169 SER A C 1
ATOM 1298 O O . SER A 1 169 ? -13.088 -7.397 -15.524 1.00 92.81 169 SER A O 1
ATOM 1300 N N . LYS A 1 170 ? -13.544 -6.964 -13.362 1.00 91.56 170 LYS A N 1
ATOM 1301 C CA . LYS A 1 170 ? -12.348 -6.129 -13.168 1.00 91.56 170 LYS A CA 1
ATOM 1302 C C . LYS A 1 170 ? -11.065 -6.923 -13.341 1.00 91.56 170 LYS A C 1
ATOM 1304 O O . LYS A 1 170 ? -10.110 -6.389 -13.901 1.00 91.56 170 LYS A O 1
ATOM 1309 N N . TRP A 1 171 ? -11.028 -8.177 -12.901 1.00 94.75 171 TRP A N 1
ATOM 1310 C CA . TRP A 1 171 ? -9.871 -9.035 -13.128 1.00 94.75 171 TRP A CA 1
ATOM 1311 C C . TRP A 1 171 ? -9.581 -9.216 -14.619 1.00 94.75 171 TRP A C 1
ATOM 1313 O O . TRP A 1 171 ? -8.475 -8.905 -15.045 1.00 94.75 171 TRP A O 1
ATOM 1323 N N . ASN A 1 172 ? -10.577 -9.579 -15.432 1.00 92.88 172 ASN A N 1
ATOM 1324 C CA . ASN A 1 172 ? -10.419 -9.727 -16.883 1.00 92.88 172 ASN A CA 1
ATOM 1325 C C . ASN A 1 172 ? -9.905 -8.446 -17.558 1.00 92.88 172 ASN A C 1
ATOM 1327 O O . ASN A 1 172 ? -9.079 -8.513 -18.465 1.00 92.88 172 ASN A O 1
ATOM 1331 N N . LYS A 1 173 ? -10.356 -7.272 -17.099 1.00 94.69 173 LYS A N 1
ATOM 1332 C CA . LYS A 1 173 ? -9.892 -5.974 -17.610 1.00 94.69 173 LYS A CA 1
ATOM 1333 C C . LYS A 1 173 ? -8.423 -5.690 -17.266 1.00 94.69 173 LYS A C 1
ATOM 1335 O O . LYS A 1 173 ? -7.707 -5.121 -18.084 1.00 94.69 173 LYS A O 1
ATOM 1340 N N . ASN A 1 174 ? -7.982 -6.047 -16.060 1.00 93.44 174 ASN A N 1
ATOM 1341 C CA . ASN A 1 174 ? -6.669 -5.663 -15.527 1.00 93.44 174 ASN A CA 1
ATOM 1342 C C . ASN A 1 174 ? -5.589 -6.746 -15.702 1.00 93.44 174 ASN A C 1
ATOM 1344 O O . ASN A 1 174 ? -4.397 -6.441 -15.648 1.00 93.44 174 ASN A O 1
ATOM 1348 N N . LEU A 1 175 ? -5.986 -7.998 -15.945 1.00 93.06 175 LEU A N 1
ATOM 1349 C CA . LEU A 1 175 ? -5.076 -9.126 -16.127 1.00 93.06 175 LEU A CA 1
ATOM 1350 C C . LEU A 1 175 ? -4.059 -8.900 -17.259 1.00 93.06 175 LEU A C 1
ATOM 1352 O O . LEU A 1 175 ? -2.875 -9.117 -16.996 1.00 93.06 175 LEU A O 1
ATOM 1356 N N . PRO A 1 176 ? -4.438 -8.434 -18.471 1.00 94.44 176 PRO A N 1
ATOM 1357 C CA . PRO A 1 176 ? -3.465 -8.225 -19.543 1.00 94.44 176 PRO A CA 1
ATOM 1358 C C . PRO A 1 176 ? -2.377 -7.219 -19.161 1.00 94.44 176 PRO A C 1
ATOM 1360 O O . PRO A 1 176 ? -1.208 -7.433 -19.469 1.00 94.44 176 PRO A O 1
ATOM 1363 N N . LEU A 1 177 ? -2.744 -6.146 -18.452 1.00 93.81 177 LEU A N 1
ATOM 1364 C CA . LEU A 1 177 ? -1.803 -5.118 -18.011 1.00 93.81 177 LEU A CA 1
ATOM 1365 C C . LEU A 1 177 ? -0.761 -5.700 -17.050 1.00 93.81 177 LEU A C 1
ATOM 1367 O O . LEU A 1 177 ? 0.440 -5.563 -17.281 1.00 93.81 177 LEU A O 1
ATOM 1371 N N . GLY A 1 178 ? -1.223 -6.398 -16.009 1.00 90.44 178 GLY A N 1
ATOM 1372 C CA . GLY A 1 178 ? -0.321 -6.980 -15.022 1.00 90.44 178 GLY A CA 1
ATOM 1373 C C . GLY A 1 178 ? 0.528 -8.123 -15.585 1.00 90.44 178 GLY A C 1
ATOM 1374 O O . GLY A 1 178 ? 1.721 -8.206 -15.297 1.00 90.44 178 GLY A O 1
ATOM 1375 N N . PHE A 1 179 ? -0.056 -8.971 -16.439 1.00 91.06 179 PHE A N 1
ATOM 1376 C CA . PHE A 1 179 ? 0.668 -10.056 -17.102 1.00 91.06 179 PHE A CA 1
ATOM 1377 C C . PHE A 1 179 ? 1.773 -9.522 -18.017 1.00 91.06 179 PHE A C 1
ATOM 1379 O O . PHE A 1 179 ? 2.909 -9.982 -17.927 1.00 91.06 179 PHE A O 1
ATOM 1386 N N . ASN A 1 180 ? 1.473 -8.519 -18.849 1.00 91.69 180 ASN A N 1
ATOM 1387 C CA . ASN A 1 180 ? 2.450 -7.936 -19.767 1.00 91.69 180 ASN A CA 1
ATOM 1388 C C . ASN A 1 180 ? 3.619 -7.274 -19.028 1.00 91.69 180 ASN A C 1
ATOM 1390 O O . ASN A 1 180 ? 4.757 -7.400 -19.474 1.00 91.69 180 ASN A O 1
ATOM 1394 N N . ALA A 1 181 ? 3.365 -6.618 -17.890 1.00 91.12 181 ALA A N 1
ATOM 1395 C CA . ALA A 1 181 ? 4.427 -6.039 -17.070 1.00 91.12 181 ALA A CA 1
ATOM 1396 C C . ALA A 1 181 ? 5.393 -7.116 -16.544 1.00 91.12 181 ALA A C 1
ATOM 1398 O O . ALA A 1 181 ? 6.608 -6.982 -16.675 1.00 91.12 181 ALA A O 1
ATOM 1399 N N . ILE A 1 182 ? 4.860 -8.217 -16.003 1.00 89.81 182 ILE A N 1
ATOM 1400 C CA . ILE A 1 182 ? 5.673 -9.328 -15.482 1.00 89.81 182 ILE A CA 1
ATOM 1401 C C . ILE A 1 182 ? 6.410 -10.049 -16.619 1.00 89.81 182 ILE A C 1
ATOM 1403 O O . ILE A 1 182 ? 7.603 -10.322 -16.505 1.00 89.81 182 ILE A O 1
ATOM 1407 N N . ALA A 1 183 ? 5.723 -10.344 -17.725 1.00 87.44 183 ALA A N 1
ATOM 1408 C CA . ALA A 1 183 ? 6.318 -11.012 -18.879 1.00 87.44 183 ALA A CA 1
ATOM 1409 C C . ALA A 1 183 ? 7.437 -10.171 -19.512 1.00 87.44 183 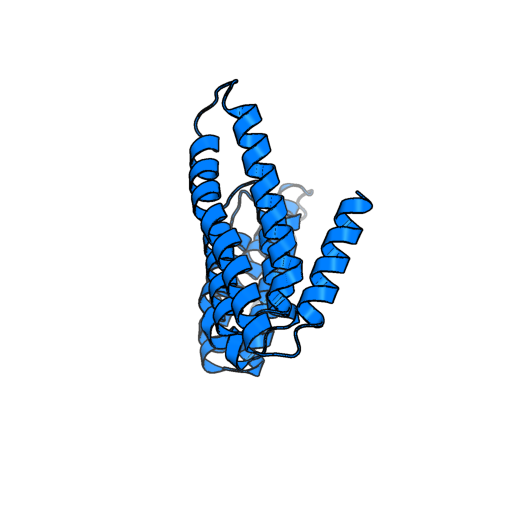ALA A C 1
ATOM 1411 O O . ALA A 1 183 ? 8.489 -10.711 -19.850 1.00 87.44 183 ALA A O 1
ATOM 1412 N N . GLY A 1 184 ? 7.240 -8.854 -19.622 1.00 84.00 184 GLY A N 1
ATOM 1413 C CA . GLY A 1 184 ? 8.251 -7.924 -20.123 1.00 84.00 184 GLY A CA 1
ATOM 1414 C C . GLY A 1 184 ? 9.526 -7.930 -19.281 1.00 84.00 184 GLY A C 1
ATOM 1415 O O . GLY A 1 184 ? 10.621 -7.952 -19.840 1.00 84.00 184 GLY A O 1
ATOM 1416 N N . GLU A 1 185 ? 9.396 -7.989 -17.954 1.00 82.56 185 GLU A N 1
ATOM 1417 C CA . GLU A 1 185 ? 10.548 -8.090 -17.051 1.00 82.56 185 GLU A CA 1
ATOM 1418 C C . GLU A 1 185 ? 11.263 -9.447 -17.156 1.00 82.56 185 GLU A C 1
ATOM 1420 O O . GLU A 1 185 ? 12.491 -9.526 -17.112 1.00 82.56 185 GLU A O 1
ATOM 1425 N N . LEU A 1 186 ? 10.518 -10.537 -17.352 1.00 80.75 186 LEU A N 1
ATOM 1426 C CA . LEU A 1 186 ? 11.132 -11.841 -17.592 1.00 80.75 186 LEU A CA 1
ATOM 1427 C C . LEU A 1 186 ? 11.936 -11.825 -18.898 1.00 80.75 186 LEU A C 1
ATOM 1429 O O . LEU A 1 186 ? 13.107 -12.200 -18.888 1.00 80.75 186 LEU A O 1
ATOM 1433 N N . VAL A 1 187 ? 11.359 -11.342 -20.000 1.00 78.56 187 VAL A N 1
ATOM 1434 C CA . VAL A 1 187 ? 12.038 -11.290 -21.307 1.00 78.56 187 VAL A CA 1
ATOM 1435 C C . VAL A 1 187 ? 13.274 -10.388 -21.264 1.00 78.56 187 VAL A C 1
ATOM 1437 O O . VAL A 1 187 ? 14.329 -10.802 -21.740 1.00 78.56 187 VAL A O 1
ATOM 1440 N N . SER A 1 188 ? 13.189 -9.212 -20.633 1.00 71.44 188 SER A N 1
ATOM 1441 C CA . SER A 1 188 ? 14.336 -8.302 -20.482 1.00 71.44 188 SER A CA 1
ATOM 1442 C C . SER A 1 188 ? 15.484 -8.955 -19.702 1.00 71.44 188 SER A C 1
ATOM 1444 O O . SER A 1 188 ? 16.658 -8.794 -20.051 1.00 71.44 188 SER A O 1
ATOM 1446 N N . SER A 1 189 ? 15.155 -9.754 -18.680 1.00 63.06 189 SER A N 1
ATOM 1447 C CA . SER A 1 189 ? 16.145 -10.522 -17.934 1.00 63.06 189 SER A CA 1
ATOM 1448 C C . SER A 1 189 ? 16.797 -11.601 -18.807 1.00 63.06 189 SER A C 1
ATOM 1450 O O . SER A 1 189 ? 18.021 -11.710 -18.800 1.00 63.06 189 SER A O 1
ATOM 1452 N N . PHE A 1 190 ? 16.024 -12.332 -19.623 1.00 61.25 190 PHE A N 1
ATOM 1453 C CA . PHE A 1 190 ? 16.535 -13.365 -20.533 1.00 61.25 190 PHE A CA 1
ATOM 1454 C C . PHE A 1 190 ? 17.415 -12.796 -21.655 1.00 61.25 190 PHE A C 1
ATOM 1456 O O . PHE A 1 190 ? 18.485 -13.346 -21.919 1.00 61.25 190 PHE A O 1
ATOM 1463 N N . GLU A 1 191 ? 17.030 -11.681 -22.282 1.00 58.25 191 GLU A N 1
ATOM 1464 C CA . GLU A 1 191 ? 17.850 -11.013 -23.304 1.00 58.25 191 GLU A CA 1
ATOM 1465 C C . GLU A 1 191 ? 19.200 -10.550 -22.735 1.00 58.25 191 GLU A C 1
ATOM 1467 O O . GLU A 1 191 ? 20.239 -10.718 -23.376 1.00 58.25 191 GLU A O 1
ATOM 1472 N N . MET A 1 192 ? 19.229 -10.062 -21.490 1.00 54.06 192 MET A N 1
ATOM 1473 C CA . MET A 1 192 ? 20.470 -9.682 -20.807 1.00 54.06 192 MET A CA 1
ATOM 1474 C C . MET A 1 192 ? 21.424 -10.876 -20.592 1.00 54.06 192 MET A C 1
ATOM 1476 O O . MET A 1 192 ? 22.644 -10.695 -20.661 1.00 54.06 192 MET A O 1
ATOM 1480 N N . TYR A 1 193 ? 20.902 -12.088 -20.370 1.00 51.47 193 TYR A N 1
ATOM 1481 C CA . TYR A 1 193 ? 21.712 -13.313 -20.289 1.00 51.47 193 TYR A CA 1
ATOM 1482 C C . TYR A 1 193 ? 22.201 -13.789 -21.664 1.00 51.47 193 TYR A C 1
ATOM 1484 O O . TYR A 1 193 ? 23.323 -14.279 -21.771 1.00 51.47 193 TYR A O 1
ATOM 1492 N N . MET A 1 194 ? 21.410 -13.590 -22.721 1.00 49.50 194 MET A N 1
ATOM 1493 C CA . MET A 1 194 ? 21.784 -13.952 -24.096 1.00 49.50 194 MET A CA 1
ATOM 1494 C C . MET A 1 194 ? 22.842 -13.015 -24.703 1.00 49.50 194 MET A C 1
ATOM 1496 O O . MET A 1 194 ? 23.607 -13.440 -25.563 1.00 49.50 194 MET A O 1
ATOM 1500 N N . VAL A 1 195 ? 22.925 -11.760 -24.246 1.00 53.81 195 VAL A N 1
ATOM 1501 C CA . VAL A 1 195 ? 23.945 -10.787 -24.692 1.00 53.81 195 VAL A CA 1
ATOM 1502 C C . VAL A 1 195 ? 25.285 -10.951 -23.949 1.00 53.81 195 VAL A C 1
ATOM 1504 O O . VAL A 1 195 ? 26.318 -10.540 -24.469 1.00 53.81 195 VAL A O 1
ATOM 1507 N N . ASN A 1 196 ? 25.305 -11.587 -22.768 1.00 45.12 196 ASN A N 1
ATOM 1508 C CA . ASN A 1 196 ? 26.511 -11.737 -21.928 1.00 45.12 196 ASN A CA 1
ATOM 1509 C C . ASN A 1 196 ? 27.003 -13.192 -21.742 1.00 45.12 196 ASN A C 1
ATOM 1511 O O . ASN A 1 196 ? 27.928 -13.426 -20.963 1.00 45.12 196 ASN A O 1
ATOM 1515 N N . GLY A 1 197 ? 26.415 -14.172 -22.433 1.00 39.06 197 GLY A N 1
ATOM 1516 C CA . GLY A 1 197 ? 26.873 -15.568 -22.468 1.00 39.06 197 GLY A CA 1
ATOM 1517 C C . GLY A 1 197 ? 27.386 -15.957 -23.861 1.00 39.06 197 GLY A C 1
ATOM 1518 O O . GLY A 1 197 ? 26.911 -15.396 -24.849 1.00 39.06 197 GLY A O 1
ATOM 1519 N N . PRO A 1 198 ? 28.354 -16.891 -23.990 1.00 36.88 198 PRO A N 1
ATOM 1520 C CA . PRO A 1 198 ? 28.851 -17.299 -25.296 1.00 36.88 198 PRO A CA 1
ATOM 1521 C C . PRO A 1 198 ? 27.712 -17.914 -26.114 1.00 36.88 198 PRO A C 1
ATOM 1523 O O . PRO A 1 198 ? 27.092 -18.907 -25.731 1.00 36.88 198 PRO A O 1
ATOM 1526 N N . MET A 1 199 ? 27.450 -17.277 -27.251 1.00 39.59 199 MET A N 1
ATOM 1527 C CA . MET A 1 199 ? 26.452 -17.646 -28.240 1.00 39.59 199 MET A CA 1
ATOM 1528 C C . MET A 1 199 ? 26.681 -19.099 -28.694 1.00 39.59 199 MET A C 1
ATOM 1530 O O . MET A 1 199 ? 27.637 -19.392 -29.408 1.00 39.59 199 MET A O 1
ATOM 1534 N N . THR A 1 200 ? 25.794 -20.016 -28.311 1.00 37.47 200 THR A N 1
ATOM 1535 C CA . THR A 1 200 ? 25.578 -21.264 -29.057 1.00 37.47 200 THR A CA 1
ATOM 1536 C C . THR A 1 200 ? 24.122 -21.293 -29.492 1.00 37.47 200 THR A C 1
ATOM 1538 O O . THR A 1 200 ? 23.214 -21.672 -28.761 1.00 37.47 200 THR A O 1
ATOM 1541 N N . LEU A 1 201 ? 23.910 -20.779 -30.702 1.00 40.84 201 LEU A N 1
ATOM 1542 C CA . LEU A 1 201 ? 22.650 -20.829 -31.426 1.00 40.84 201 LEU A CA 1
ATOM 1543 C C . LEU A 1 201 ? 22.334 -22.283 -31.793 1.00 40.84 201 LEU A C 1
ATOM 1545 O O . LEU A 1 201 ? 23.004 -22.868 -32.638 1.00 40.84 201 LEU A O 1
ATOM 1549 N N . CYS A 1 202 ? 21.267 -22.825 -31.215 1.00 34.72 202 CYS A N 1
ATOM 1550 C CA . CYS A 1 202 ? 20.475 -23.882 -31.834 1.00 34.72 202 CYS A CA 1
ATOM 1551 C C . CYS A 1 202 ? 19.024 -23.393 -31.872 1.00 34.72 202 CYS A C 1
ATOM 1553 O O . CYS A 1 202 ? 18.360 -23.324 -30.841 1.00 34.72 202 CYS A O 1
ATOM 1555 N N . GLY A 1 203 ? 18.540 -23.018 -33.054 1.00 35.59 203 GLY A N 1
ATOM 1556 C CA . GLY A 1 203 ? 17.106 -22.945 -33.351 1.00 35.59 203 GLY A CA 1
ATOM 1557 C C . GLY A 1 203 ? 16.737 -24.016 -34.386 1.00 35.59 203 GLY A C 1
ATOM 1558 O O . GLY A 1 203 ? 17.630 -24.727 -34.846 1.00 35.59 203 GLY A O 1
ATOM 1559 N N . PRO A 1 204 ? 15.481 -24.087 -34.858 1.00 46.59 204 PRO A N 1
ATOM 1560 C CA . PRO A 1 204 ? 14.229 -23.699 -34.214 1.00 46.59 204 PRO A CA 1
ATOM 1561 C C . PRO A 1 204 ? 13.256 -24.900 -34.149 1.00 46.59 204 PRO A C 1
ATOM 1563 O O . PRO A 1 204 ? 13.072 -25.613 -35.130 1.00 46.59 204 PRO A O 1
ATOM 1566 N N . CYS A 1 205 ? 12.541 -25.076 -33.040 1.00 35.66 205 CYS A N 1
ATOM 1567 C CA . CYS A 1 205 ? 11.317 -25.879 -33.032 1.00 35.66 205 CYS A CA 1
ATOM 1568 C C . CYS A 1 205 ? 10.221 -25.051 -32.382 1.00 35.66 205 CYS A C 1
ATOM 1570 O O . CYS A 1 205 ? 10.281 -24.818 -31.181 1.00 35.66 205 CYS A O 1
ATOM 1572 N N . LEU A 1 206 ? 9.271 -24.594 -33.197 1.00 34.06 206 LEU A N 1
ATOM 1573 C CA . LEU A 1 206 ? 7.841 -24.506 -32.893 1.00 34.06 206 LEU A CA 1
ATOM 1574 C C . LEU A 1 206 ? 7.138 -23.958 -34.144 1.00 34.06 206 LEU A C 1
ATOM 1576 O O . LEU A 1 206 ? 6.949 -22.755 -34.308 1.00 34.06 206 LEU A O 1
ATOM 1580 N N . GLN A 1 207 ? 6.778 -24.868 -35.050 1.00 35.06 207 GLN A N 1
ATOM 1581 C CA . GLN A 1 207 ? 5.593 -24.678 -35.880 1.00 35.06 207 GLN A CA 1
ATOM 1582 C C . GLN A 1 207 ? 4.420 -25.295 -35.120 1.00 35.06 207 GLN A C 1
ATOM 1584 O O . GLN A 1 207 ? 4.476 -26.467 -34.754 1.00 35.06 207 GLN A O 1
ATOM 1589 N N . PHE A 1 208 ? 3.389 -24.495 -34.858 1.00 35.19 208 PHE A N 1
ATOM 1590 C CA . PHE A 1 208 ? 2.076 -25.001 -34.475 1.00 35.19 208 PHE A CA 1
ATOM 1591 C C . PHE A 1 208 ? 1.324 -25.364 -35.759 1.00 35.19 208 PHE A C 1
ATOM 1593 O O . PHE A 1 208 ? 1.113 -24.499 -36.611 1.00 35.19 208 PHE A O 1
ATOM 1600 N N . GLY A 1 209 ? 0.972 -26.642 -35.882 1.00 36.88 209 GLY A N 1
ATOM 1601 C CA . GLY A 1 209 ? -0.092 -27.157 -36.740 1.00 36.88 209 GLY A CA 1
ATOM 1602 C C . GLY A 1 209 ? -1.203 -27.710 -35.863 1.00 36.88 209 GLY A C 1
ATOM 1603 O O . GLY A 1 209 ? -0.869 -28.176 -34.748 1.00 36.88 209 GLY A O 1
#

Mean predicted aligned error: 10.02 Å

Sequence (209 aa):
PKVRKCAMLYLENALQSFQSGNSKRKASKLILSLLESNVSLADKLGALTNVGGSESEKQFEAEHSDVVHVLNIARVAVPYLSDKIRIKVVRVLVKLLHARSFGLTRFILNSIEAFLDKVEVETITQVAEDIIDALSSYVSSKNVPKETVISAANLLKIALDKIHAGDVSKWNKNLPLGFNAIAGELVSSFEMYMVNGPMTLCGPCLQFG

pLDDT: mean 80.23, std 17.25, range [34.06, 96.81]

Radius of gyration: 20.18 Å; Cα contacts (8 Å, |Δi|>4): 185; chains: 1; bounding box: 44×51×58 Å

InterPro domains:
  IPR057860 RRP12, N-terminal HEAT domain [PF25772] (1-122)

Nearest PDB structures (foldseek):
  6bcu-assembly1_W  TM=4.292E-01  e=1.546E-01  Homo sapiens
  7ux2-assembly1_A  TM=5.308E-01  e=5.506E-01  Homo sapiens
  5ve8-assembly2_B  TM=5.296E-01  e=5.023E+00  Kluyveromyces lactis
  8tkf-assembly1_A  TM=4.405E-01  e=3.448E+00  Homo sapiens
  5ve8-assembly1_A  TM=3.766E-01  e=3.970E+00  Kluyveromyces lactis